Protein AF-A0A0G1MP85-F1 (afdb_monomer)

Foldseek 3Di:
DVPVVVVVVVVVVVVVVVVVVVVVPPPPLPDFDDPVVLVVLLVVLLV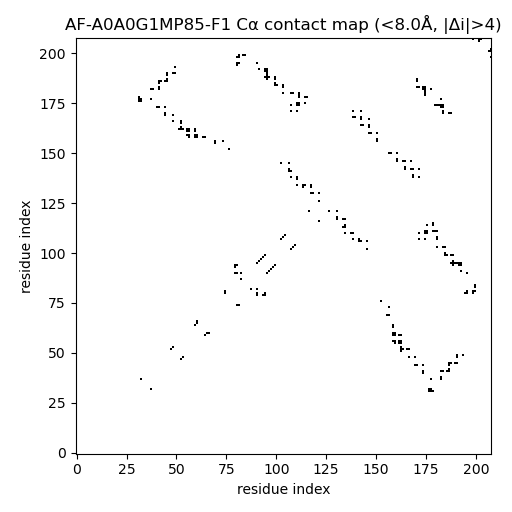CLLPVLVVLLVVLCVPPPVDCVVVVVLCVVVVLLVDDPVCVVVSLCVQQAVVLVVLLVQQQVVLLVQLVVCSVCVVVPVPPPVSCCSNVVSNLVSLQVSLVVSCVSDVRRVSSSVSSSVSSSSLNVSCNSNSHSVSSSNSSSSNRSSSSVVSNVCVVVPND

Organism: NCBI:txid1619025

Mean predicted aligned error: 10.56 Å

InterPro domains:
  IPR003675 CAAX prenyl protease 2/Lysostaphin resistance protein A-like domain [PF02517] (95-193)

Secondary structure (DSSP, 8-state):
-HHHHHHHHHHHHHHHHHHHHHHHHS--TTSPPPHHHHHHHHHHHHHHHHHHHHHHHHHHHHHHT--HHHHHHHHHHTGGGG--GGGHHHHIIIIIIIHHHHHHHHHTHHHHHHHHHHHHHHTT---HHHHHHHHHHHHHHHHHHHHHHTSTT-TT-GGGHHHHHHHHHHHHHHHHHHTSSHHHHHHHHHHHHHHHHHHHHHHHTT--

pLDDT: mean 80.39, std 14.91, range [36.44, 97.31]

Structure (mmCIF, N/CA/C/O backbone):
data_AF-A0A0G1MP85-F1
#
_entry.id   AF-A0A0G1MP85-F1
#
loop_
_atom_site.group_PDB
_atom_site.id
_atom_site.type_symbol
_atom_site.label_atom_id
_atom_site.label_alt_id
_atom_site.label_comp_id
_atom_site.label_asym_id
_atom_site.label_entity_id
_atom_site.label_seq_id
_atom_site.pdbx_PDB_ins_code
_atom_site.Cartn_x
_atom_site.Cartn_y
_atom_site.Cartn_z
_atom_site.occupancy
_atom_site.B_iso_or_equiv
_atom_site.auth_seq_id
_atom_site.auth_comp_id
_atom_site.auth_asym_id
_atom_site.auth_atom_id
_atom_site.pdbx_PDB_model_num
ATOM 1 N N . MET A 1 1 ? -57.268 28.015 2.030 1.00 54.56 1 MET A N 1
ATOM 2 C CA . MET A 1 1 ? -55.809 28.106 2.296 1.00 54.56 1 MET A CA 1
ATOM 3 C C . MET A 1 1 ? -55.233 26.906 3.077 1.00 54.56 1 MET A C 1
ATOM 5 O O . MET A 1 1 ? -54.041 26.887 3.336 1.00 54.56 1 MET A O 1
ATOM 9 N N . THR A 1 2 ? -56.012 25.864 3.399 1.00 57.56 2 THR A N 1
ATOM 10 C CA . THR A 1 2 ? -55.597 24.727 4.254 1.00 57.56 2 THR A CA 1
ATOM 11 C C . THR A 1 2 ? -54.933 23.552 3.514 1.00 57.56 2 THR A C 1
ATOM 13 O O . THR A 1 2 ? -54.104 22.857 4.090 1.00 57.56 2 THR A O 1
ATOM 16 N N . SER A 1 3 ? -55.224 23.351 2.223 1.00 64.44 3 SER A N 1
ATOM 17 C CA . SER A 1 3 ? -54.722 22.210 1.428 1.00 64.44 3 SER A CA 1
ATOM 18 C C . SER A 1 3 ? -53.194 22.218 1.214 1.00 64.44 3 SER A C 1
ATOM 20 O O . SER A 1 3 ? -52.529 21.190 1.356 1.00 64.44 3 SER A O 1
ATOM 22 N N . ALA A 1 4 ? -52.605 23.391 0.956 1.00 66.12 4 ALA A N 1
ATOM 23 C CA . ALA A 1 4 ? -51.166 23.512 0.709 1.00 66.12 4 ALA A CA 1
ATOM 24 C C . ALA A 1 4 ? -50.323 23.237 1.968 1.00 66.12 4 ALA A C 1
ATOM 26 O O . ALA A 1 4 ? -49.279 22.593 1.882 1.00 66.12 4 ALA A O 1
ATOM 27 N N . ALA A 1 5 ? -50.804 23.661 3.142 1.00 65.56 5 ALA A N 1
ATOM 28 C CA . ALA A 1 5 ? -50.120 23.442 4.414 1.00 65.56 5 ALA A CA 1
ATOM 29 C C . ALA A 1 5 ? -50.113 21.954 4.806 1.00 65.56 5 ALA A C 1
ATOM 31 O O . ALA A 1 5 ? -49.079 21.425 5.204 1.00 65.56 5 ALA A O 1
ATOM 32 N N . VAL A 1 6 ? -51.231 21.249 4.602 1.00 71.94 6 VAL A N 1
ATOM 33 C CA . VAL A 1 6 ? -51.337 19.803 4.870 1.00 71.94 6 VAL A CA 1
ATOM 34 C C . VAL A 1 6 ? -50.442 18.991 3.923 1.00 71.94 6 VAL A C 1
ATOM 36 O O . VAL A 1 6 ? -49.760 18.061 4.356 1.00 71.94 6 VAL A O 1
ATOM 39 N N . SER A 1 7 ? -50.367 19.382 2.646 1.00 75.94 7 SER A N 1
ATOM 40 C CA . SER A 1 7 ? -49.464 18.761 1.664 1.00 75.94 7 SER A CA 1
ATOM 41 C C . SER A 1 7 ? -47.986 18.955 2.025 1.00 75.94 7 SER A C 1
ATOM 43 O O . SER A 1 7 ? -47.189 18.018 1.927 1.00 75.94 7 SER A O 1
ATOM 45 N N . LEU A 1 8 ? -47.617 20.149 2.498 1.00 75.06 8 LEU A N 1
ATOM 46 C CA . LEU A 1 8 ? -46.252 20.455 2.920 1.00 75.06 8 LEU A CA 1
ATOM 47 C C . LEU A 1 8 ? -45.848 19.652 4.165 1.00 75.06 8 LEU A C 1
ATOM 49 O O . LEU A 1 8 ? -44.775 19.050 4.181 1.00 75.06 8 LEU A O 1
ATOM 53 N N . VAL A 1 9 ? -46.726 19.574 5.169 1.00 76.50 9 VAL A N 1
ATOM 54 C CA . VAL A 1 9 ? -46.474 18.805 6.399 1.00 76.50 9 VAL A CA 1
ATOM 55 C C . VAL A 1 9 ? -46.329 17.313 6.095 1.00 76.50 9 VAL A C 1
ATOM 57 O O . VAL A 1 9 ? -45.387 16.690 6.577 1.00 76.50 9 VAL A O 1
ATOM 60 N N . SER A 1 10 ? -47.180 16.748 5.233 1.00 76.56 10 SER A N 1
ATOM 61 C CA . SER A 1 10 ? -47.078 15.342 4.811 1.00 76.56 10 SER A CA 1
ATOM 62 C C . SER A 1 10 ? -45.754 15.039 4.094 1.00 76.56 10 SER A C 1
ATOM 64 O O . SER A 1 10 ? -45.081 14.052 4.405 1.00 76.56 10 SER A O 1
ATOM 66 N N . LYS A 1 11 ? -45.310 15.930 3.196 1.00 78.62 11 LYS A N 1
ATOM 67 C CA . LYS A 1 11 ? -44.017 15.788 2.505 1.00 78.62 11 LYS A CA 1
ATOM 68 C C . LYS A 1 11 ? -42.832 15.853 3.469 1.00 78.62 11 LYS A C 1
ATOM 70 O O . LYS A 1 11 ? -41.909 15.050 3.335 1.00 78.62 11 LYS A O 1
ATOM 75 N N . ILE A 1 12 ? -42.868 16.756 4.449 1.00 73.56 12 ILE A N 1
ATOM 76 C CA . ILE A 1 12 ? -41.829 16.863 5.485 1.00 73.56 12 ILE A CA 1
ATOM 77 C C . ILE A 1 12 ? -41.813 15.603 6.359 1.00 73.56 12 ILE A C 1
ATOM 79 O O . ILE A 1 12 ? -40.743 15.055 6.627 1.00 73.56 12 ILE A O 1
ATOM 83 N N . LEU A 1 13 ? -42.985 15.097 6.750 1.00 72.19 13 LEU A N 1
ATOM 84 C CA . LEU A 1 13 ? -43.096 13.896 7.574 1.00 72.19 13 LEU A CA 1
ATOM 85 C C . LEU A 1 13 ? -42.546 12.665 6.841 1.00 72.19 13 LEU A C 1
ATOM 87 O O . LEU A 1 13 ? -41.741 11.919 7.396 1.00 72.19 13 LEU A O 1
ATOM 91 N N . HIS A 1 14 ? -42.910 12.480 5.570 1.00 70.81 14 HIS A N 1
ATOM 92 C CA . HIS A 1 14 ? -42.384 11.382 4.761 1.00 70.81 14 HIS A CA 1
ATOM 93 C C . HIS A 1 14 ? -40.883 11.506 4.499 1.00 70.81 14 HIS A C 1
ATOM 95 O O . HIS A 1 14 ? -40.185 10.494 4.566 1.00 70.81 14 HIS A O 1
ATOM 101 N N . ALA A 1 15 ? -40.364 12.714 4.260 1.00 65.25 15 ALA A N 1
ATOM 102 C CA . ALA A 1 15 ? -38.926 12.936 4.126 1.00 65.25 15 ALA A CA 1
ATOM 103 C C . ALA A 1 15 ? -38.175 12.584 5.421 1.00 65.25 15 ALA A C 1
ATOM 105 O O . ALA A 1 15 ? -37.158 11.893 5.366 1.00 65.25 15 ALA A O 1
ATOM 106 N N . ASN A 1 16 ? -38.711 12.967 6.582 1.00 59.91 16 ASN A N 1
ATOM 107 C CA . ASN A 1 16 ? -38.116 12.655 7.882 1.00 59.91 16 ASN A CA 1
ATOM 108 C C . ASN A 1 16 ? -38.175 11.161 8.222 1.00 59.91 16 ASN A C 1
ATOM 110 O O . ASN A 1 16 ? -37.183 10.620 8.700 1.00 59.91 16 ASN A O 1
ATOM 114 N N . ILE A 1 17 ? -39.271 10.466 7.903 1.00 63.88 17 ILE A N 1
ATOM 115 C CA . ILE A 1 17 ? -39.389 9.007 8.090 1.00 63.88 17 ILE A CA 1
ATOM 116 C C . ILE A 1 17 ? -38.436 8.248 7.155 1.00 63.88 17 ILE A C 1
ATOM 118 O O . ILE A 1 17 ? -37.872 7.217 7.522 1.00 63.88 17 ILE A O 1
ATOM 122 N N . ARG A 1 18 ? -38.245 8.738 5.925 1.00 53.97 18 ARG A N 1
ATOM 123 C CA . ARG A 1 18 ? -37.291 8.139 4.982 1.00 53.97 18 ARG A CA 1
ATOM 124 C C . ARG A 1 18 ? -35.853 8.363 5.444 1.00 53.97 18 ARG A C 1
ATOM 126 O O . ARG A 1 18 ? -35.039 7.453 5.336 1.00 53.97 18 ARG A O 1
ATOM 133 N N . ARG A 1 19 ? -35.564 9.541 6.004 1.00 51.12 19 ARG A N 1
ATOM 134 C CA . ARG A 1 19 ? -34.268 9.886 6.597 1.00 51.12 19 ARG A CA 1
ATOM 135 C C . ARG A 1 19 ? -33.984 9.071 7.860 1.00 51.12 19 ARG A C 1
ATOM 137 O O . ARG A 1 19 ? -32.878 8.565 7.982 1.00 51.12 19 ARG A O 1
ATOM 144 N N . SER A 1 20 ? -34.965 8.867 8.743 1.00 51.34 20 SER A N 1
ATOM 145 C CA . SER A 1 20 ? -34.782 8.048 9.953 1.00 51.34 20 SER A CA 1
ATOM 146 C C . SER A 1 20 ? -34.495 6.586 9.608 1.00 51.34 20 SER A C 1
ATOM 148 O O . SER A 1 20 ? -33.549 6.014 10.134 1.00 51.34 20 SER A O 1
ATOM 150 N N . ARG A 1 21 ? -35.218 6.014 8.634 1.00 50.50 21 ARG A N 1
ATOM 151 C CA . ARG A 1 21 ? -34.948 4.653 8.140 1.00 50.50 21 ARG A CA 1
ATOM 152 C C . ARG A 1 21 ? -33.614 4.525 7.405 1.00 50.50 21 ARG A C 1
ATOM 154 O O . ARG A 1 21 ? -33.051 3.436 7.371 1.00 50.50 21 ARG A O 1
ATOM 161 N N . HIS A 1 22 ? -33.118 5.599 6.794 1.00 43.16 22 HIS A N 1
ATOM 162 C CA . HIS A 1 22 ? -31.781 5.611 6.198 1.00 43.16 22 HIS A CA 1
ATOM 163 C C . HIS A 1 22 ? -30.696 5.632 7.282 1.00 43.16 22 HIS A C 1
ATOM 165 O O . HIS A 1 22 ? -29.726 4.898 7.167 1.00 43.16 22 HIS A O 1
ATOM 171 N N . ILE A 1 23 ? -30.903 6.392 8.363 1.00 49.94 23 ILE A N 1
ATOM 172 C CA . ILE A 1 23 ? -29.991 6.463 9.517 1.00 49.94 23 ILE A CA 1
ATOM 173 C C . ILE A 1 23 ? -29.959 5.134 10.293 1.00 49.94 23 ILE A C 1
ATOM 175 O O . ILE A 1 23 ? -28.893 4.710 10.720 1.00 49.94 23 ILE A O 1
ATOM 179 N N . GLU A 1 24 ? -31.090 4.433 10.426 1.00 45.94 24 GLU A N 1
ATOM 180 C CA . GLU A 1 24 ? -31.142 3.098 11.055 1.00 45.94 24 GLU A CA 1
ATOM 181 C C . GLU A 1 24 ? -30.440 2.004 10.232 1.00 45.94 24 GLU A C 1
ATOM 183 O O . GLU A 1 24 ? -29.988 1.009 10.794 1.00 45.94 24 GLU A O 1
ATOM 188 N N . ASN A 1 25 ? -30.344 2.178 8.910 1.00 42.25 25 ASN A N 1
ATOM 189 C CA . ASN A 1 25 ? -29.685 1.230 8.004 1.00 42.25 25 ASN A CA 1
ATOM 190 C C . ASN A 1 25 ? -28.282 1.677 7.574 1.00 42.25 25 ASN A C 1
ATOM 192 O O . ASN A 1 25 ? -27.604 0.954 6.838 1.00 42.25 25 ASN A O 1
ATOM 196 N N . GLU A 1 26 ? -27.834 2.854 8.007 1.00 36.44 26 GLU A N 1
ATOM 197 C CA . GLU A 1 26 ? -26.445 3.244 7.851 1.00 36.44 26 GLU A CA 1
ATOM 198 C C . GLU A 1 26 ? -25.620 2.397 8.818 1.00 36.44 26 GLU A C 1
ATOM 200 O O . GLU A 1 26 ? -25.906 2.387 10.017 1.00 36.44 26 GLU A O 1
ATOM 205 N N . PRO A 1 27 ? -24.609 1.654 8.330 1.00 39.78 27 PRO A N 1
ATOM 206 C CA . PRO A 1 27 ? -23.701 0.966 9.225 1.00 39.78 27 PRO A CA 1
ATOM 207 C C . PRO A 1 27 ? -23.105 2.034 10.132 1.00 39.78 27 PRO A C 1
ATOM 209 O O . PRO A 1 27 ? -22.377 2.919 9.669 1.00 39.78 27 PRO A O 1
ATOM 212 N N . THR A 1 28 ? -23.450 1.975 11.418 1.00 46.56 28 THR A N 1
ATOM 213 C CA . THR A 1 28 ? -22.838 2.843 12.410 1.00 46.56 28 THR A CA 1
ATOM 214 C C . THR A 1 28 ? -21.332 2.697 12.261 1.00 46.56 28 THR A C 1
ATOM 216 O O . THR A 1 28 ? -20.813 1.617 11.953 1.00 46.56 28 THR A O 1
ATOM 219 N N . MET A 1 29 ? -20.601 3.789 12.479 1.00 49.53 29 MET A N 1
ATOM 220 C CA . MET A 1 29 ? -19.135 3.794 12.448 1.00 49.53 29 MET A CA 1
ATOM 221 C C . MET A 1 29 ? -18.512 2.735 13.389 1.00 49.53 29 MET A C 1
ATOM 223 O O . MET A 1 29 ? -17.307 2.502 13.353 1.00 49.53 29 MET A O 1
ATOM 227 N N . ASP A 1 30 ? -19.334 2.081 14.209 1.00 55.59 30 ASP A N 1
ATOM 228 C CA . ASP A 1 30 ? -19.025 1.014 15.141 1.00 55.59 30 ASP A CA 1
ATOM 229 C C . ASP A 1 30 ? -18.871 -0.375 14.527 1.00 55.59 30 ASP A C 1
ATOM 231 O O . ASP A 1 30 ? -18.089 -1.171 15.050 1.00 55.59 30 ASP A O 1
ATOM 235 N N . GLN A 1 31 ? -19.528 -0.688 13.412 1.00 67.38 31 GLN A N 1
ATOM 236 C CA . GLN A 1 31 ? -19.457 -2.041 12.861 1.00 67.38 31 GLN A CA 1
ATOM 237 C C . GLN A 1 31 ? -18.253 -2.212 11.935 1.00 67.38 31 GLN A C 1
ATOM 239 O O . GLN A 1 31 ? -18.011 -1.426 11.017 1.00 67.38 31 GLN A O 1
ATOM 244 N N . GLU A 1 32 ? -17.473 -3.262 12.193 1.00 79.19 32 GLU A N 1
ATOM 245 C CA . GLU A 1 32 ? -16.399 -3.660 11.293 1.00 79.19 32 GLU A CA 1
ATOM 246 C C . GLU A 1 32 ? -16.986 -4.014 9.914 1.00 79.19 32 GLU A C 1
ATOM 248 O O . GLU A 1 32 ? -18.001 -4.715 9.851 1.00 79.19 32 GLU A O 1
ATOM 253 N N . PRO A 1 33 ? -16.383 -3.558 8.799 1.00 87.31 33 PRO A N 1
ATOM 254 C CA . PRO A 1 33 ? -16.899 -3.873 7.476 1.00 87.31 33 PRO A CA 1
ATOM 255 C C . PRO A 1 33 ? -16.994 -5.388 7.254 1.00 87.31 33 PRO A C 1
ATOM 257 O O . PRO A 1 33 ? -16.067 -6.136 7.571 1.00 87.31 33 PRO A O 1
ATOM 260 N N . SER A 1 34 ? -18.090 -5.845 6.643 1.00 92.69 34 SER A N 1
ATOM 261 C CA . SER A 1 34 ? -18.211 -7.243 6.211 1.00 92.69 34 SER A CA 1
ATOM 262 C C . SER A 1 34 ? -17.073 -7.631 5.257 1.00 92.69 34 SER A C 1
ATOM 264 O O . SER A 1 34 ? -16.504 -6.777 4.575 1.00 92.69 34 SER A O 1
ATOM 266 N N . THR A 1 35 ? -16.772 -8.926 5.124 1.00 93.31 35 THR A N 1
ATOM 267 C CA . THR A 1 35 ? -15.750 -9.417 4.177 1.00 93.31 35 THR A CA 1
ATOM 268 C C . THR A 1 35 ? -15.988 -8.917 2.751 1.00 93.31 35 THR A C 1
ATOM 270 O O . THR A 1 35 ? -15.051 -8.498 2.074 1.00 93.31 35 THR A O 1
ATOM 273 N N . LYS A 1 36 ? -17.252 -8.880 2.308 1.00 95.25 36 LYS A N 1
ATOM 274 C CA . LYS A 1 36 ? -17.631 -8.339 0.995 1.00 95.25 36 LYS A CA 1
ATOM 275 C C . LYS A 1 36 ? -17.273 -6.858 0.865 1.00 95.25 36 LYS A C 1
ATOM 277 O O . LYS A 1 36 ? -16.783 -6.435 -0.178 1.00 95.25 36 LYS A O 1
ATOM 282 N N . GLU A 1 37 ? -17.502 -6.075 1.915 1.00 95.12 37 GLU A N 1
ATOM 283 C CA . GLU A 1 37 ? -17.164 -4.654 1.912 1.00 95.12 37 GLU A CA 1
ATOM 284 C C . GLU A 1 37 ? -15.651 -4.425 1.985 1.00 95.12 37 GLU A C 1
ATOM 286 O O . GLU A 1 37 ? -15.137 -3.569 1.271 1.00 95.12 37 GLU A O 1
ATOM 291 N N . LYS A 1 38 ? -14.905 -5.246 2.734 1.00 95.69 38 LYS A N 1
ATOM 292 C CA . LYS A 1 38 ? -13.433 -5.205 2.735 1.00 95.69 38 LYS A CA 1
ATOM 293 C C . LYS A 1 38 ? -12.864 -5.418 1.335 1.00 95.69 38 LYS A C 1
ATOM 295 O O . LYS A 1 38 ? -12.043 -4.621 0.901 1.00 95.69 38 LYS A O 1
ATOM 300 N N . TRP A 1 39 ? -13.350 -6.414 0.593 1.00 97.31 39 TRP A N 1
ATOM 301 C CA . TRP A 1 39 ? -12.932 -6.633 -0.797 1.00 97.31 39 TRP A CA 1
ATOM 302 C C . TRP A 1 39 ? -13.259 -5.457 -1.720 1.00 97.31 39 TRP A C 1
ATOM 304 O O . TRP A 1 39 ? -12.443 -5.095 -2.565 1.00 97.31 39 TRP A O 1
ATOM 314 N N . ARG A 1 40 ? -14.412 -4.805 -1.533 1.00 96.81 40 ARG A N 1
ATOM 315 C CA . ARG A 1 40 ? -14.751 -3.579 -2.276 1.00 96.81 40 ARG A CA 1
ATOM 316 C C . ARG A 1 40 ? -13.800 -2.432 -1.956 1.00 96.81 40 ARG A C 1
ATOM 318 O O . ARG A 1 40 ? -13.407 -1.704 -2.864 1.00 96.81 40 ARG A O 1
ATOM 325 N N . LEU A 1 41 ? -13.437 -2.262 -0.687 1.00 96.81 41 LEU A N 1
ATOM 326 C CA . LEU A 1 41 ? -12.473 -1.251 -0.264 1.00 96.8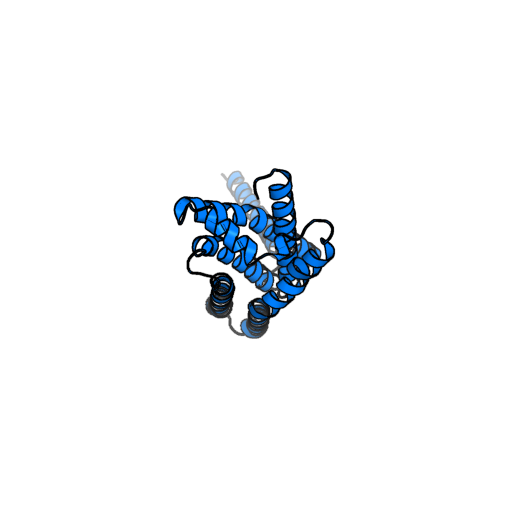1 41 LEU A CA 1
ATOM 327 C C . LEU A 1 41 ? -11.074 -1.545 -0.820 1.00 96.81 41 LEU A C 1
ATOM 329 O O . LEU A 1 41 ? -10.464 -0.642 -1.382 1.00 96.81 41 LEU A O 1
ATOM 333 N N . ILE A 1 42 ? -10.613 -2.799 -0.752 1.00 97.31 42 ILE A N 1
ATOM 334 C CA . ILE A 1 42 ? -9.351 -3.251 -1.364 1.00 97.31 42 ILE A CA 1
ATOM 335 C C . ILE A 1 42 ? -9.332 -2.900 -2.849 1.00 97.31 42 ILE A C 1
ATOM 337 O O . ILE A 1 42 ? -8.393 -2.261 -3.309 1.00 97.31 42 ILE A O 1
ATOM 341 N N . PHE A 1 43 ? -10.390 -3.250 -3.584 1.00 95.69 43 PHE A N 1
ATOM 342 C CA . PHE A 1 43 ? -10.491 -2.955 -5.011 1.00 95.69 43 PHE A CA 1
ATOM 343 C C . PHE A 1 43 ? -10.429 -1.449 -5.297 1.00 95.69 43 PHE A C 1
ATOM 345 O O . PHE A 1 43 ? -9.672 -1.022 -6.163 1.00 95.69 43 PHE A O 1
ATOM 352 N N . LYS A 1 44 ? -11.176 -0.628 -4.546 1.00 94.94 44 LYS A N 1
ATOM 353 C CA . LYS A 1 44 ? -11.145 0.838 -4.699 1.00 94.94 44 LYS A CA 1
ATOM 354 C C . LYS A 1 44 ? -9.740 1.398 -4.486 1.00 94.94 44 LYS A C 1
ATOM 356 O O . LYS A 1 44 ? -9.280 2.199 -5.292 1.00 94.94 44 LYS A O 1
ATOM 361 N N . ILE A 1 45 ? -9.065 0.969 -3.421 1.00 94.62 45 ILE A N 1
ATOM 362 C CA . ILE A 1 45 ? -7.713 1.430 -3.085 1.00 94.62 45 ILE A CA 1
ATOM 363 C C . ILE A 1 45 ? -6.703 0.953 -4.130 1.00 94.62 45 ILE A C 1
ATOM 365 O O . ILE A 1 45 ? -5.869 1.739 -4.567 1.00 94.62 45 ILE A O 1
ATOM 369 N N . TRP A 1 46 ? -6.820 -0.291 -4.596 1.00 93.62 46 TRP A N 1
ATOM 370 C CA . TRP A 1 46 ? -5.992 -0.826 -5.674 1.00 93.62 46 TRP A CA 1
ATOM 371 C C . TRP A 1 46 ? -6.140 -0.019 -6.970 1.00 93.62 46 TRP A C 1
ATOM 373 O O . TRP A 1 46 ? -5.129 0.372 -7.552 1.00 93.62 46 TRP A O 1
ATOM 383 N N . VAL A 1 47 ? -7.370 0.303 -7.389 1.00 91.12 47 VAL A N 1
ATOM 384 C CA . VAL A 1 47 ? -7.625 1.135 -8.578 1.00 91.12 47 VAL A CA 1
ATOM 385 C C . VAL A 1 47 ? -7.051 2.540 -8.400 1.00 91.12 47 VAL A C 1
ATOM 387 O O . VAL A 1 47 ? -6.355 3.026 -9.288 1.00 91.12 47 VAL A O 1
ATOM 390 N N . ILE A 1 48 ? -7.290 3.182 -7.252 1.00 89.94 48 ILE A N 1
ATOM 391 C CA . ILE A 1 48 ? -6.751 4.520 -6.962 1.00 89.94 48 ILE A CA 1
ATOM 392 C C . ILE A 1 48 ? -5.224 4.505 -7.024 1.00 89.94 48 ILE A C 1
ATOM 394 O O . ILE A 1 48 ? -4.640 5.341 -7.703 1.00 89.94 48 ILE A O 1
ATOM 398 N N . ASN A 1 49 ? -4.570 3.544 -6.377 1.00 89.62 49 ASN A N 1
ATOM 399 C CA . ASN A 1 49 ? -3.111 3.479 -6.350 1.00 89.62 49 ASN A CA 1
ATOM 400 C C . ASN A 1 49 ? -2.529 3.133 -7.731 1.00 89.62 49 ASN A C 1
ATOM 402 O O . ASN A 1 49 ? -1.498 3.679 -8.112 1.00 89.62 49 ASN A O 1
ATOM 406 N N . THR A 1 50 ? -3.217 2.298 -8.513 1.00 83.62 50 THR A N 1
ATOM 407 C CA . THR A 1 50 ? -2.803 1.928 -9.876 1.00 83.62 50 THR A CA 1
ATOM 408 C C . THR A 1 50 ? -2.972 3.070 -10.878 1.00 83.62 50 THR A C 1
ATOM 410 O O . THR A 1 50 ? -2.183 3.175 -11.808 1.00 83.62 50 THR A O 1
ATOM 413 N N . LEU A 1 51 ? -3.984 3.927 -10.719 1.00 81.44 51 LEU A N 1
ATOM 414 C CA . LEU A 1 51 ? -4.232 5.044 -11.636 1.00 81.44 51 LEU A CA 1
ATOM 415 C C . LEU A 1 51 ? -3.514 6.319 -11.188 1.00 81.44 51 LEU A C 1
ATOM 417 O O . LEU A 1 51 ? -2.785 6.937 -11.959 1.00 81.44 51 LEU A O 1
ATOM 421 N N . CYS A 1 52 ? -3.700 6.715 -9.930 1.00 77.75 52 CYS A N 1
ATOM 422 C CA . CYS A 1 52 ? -3.168 7.965 -9.398 1.00 77.75 52 CYS A CA 1
ATOM 423 C C . CYS A 1 52 ? -1.676 7.869 -9.071 1.00 77.75 52 CYS A C 1
ATOM 425 O O . CYS A 1 52 ? -0.980 8.871 -9.201 1.00 77.75 52 CYS A O 1
ATOM 427 N N . GLY A 1 53 ? -1.171 6.694 -8.676 1.00 74.56 53 GLY A N 1
ATOM 428 C CA . GLY A 1 53 ? 0.248 6.489 -8.372 1.00 74.56 53 GLY A CA 1
ATOM 429 C C . GLY A 1 53 ? 1.150 6.810 -9.570 1.00 74.56 53 GLY A C 1
ATOM 430 O O . GLY A 1 53 ? 1.992 7.701 -9.454 1.00 74.56 53 GLY A O 1
ATOM 431 N N . PRO A 1 54 ? 0.940 6.182 -10.744 1.00 72.44 54 PRO A N 1
ATOM 432 C CA . PRO A 1 54 ? 1.676 6.507 -11.963 1.00 72.44 54 PRO A CA 1
ATOM 433 C C . PRO A 1 54 ? 1.494 7.952 -12.424 1.00 72.44 54 PRO A C 1
ATOM 435 O O . PRO A 1 54 ? 2.458 8.564 -12.867 1.00 72.44 54 PRO A O 1
ATOM 438 N N . LEU A 1 55 ? 0.296 8.533 -12.286 1.00 72.69 55 LEU A N 1
ATOM 439 C CA . LEU A 1 55 ? 0.085 9.946 -12.614 1.00 72.69 55 LEU A CA 1
ATOM 440 C C . LEU A 1 55 ? 0.936 10.853 -11.721 1.00 72.69 55 LEU A C 1
ATOM 442 O O . LEU A 1 55 ? 1.673 11.686 -12.237 1.00 72.69 55 LEU A O 1
ATOM 446 N N . LEU A 1 56 ? 0.896 10.667 -10.399 1.00 70.94 56 LEU A N 1
ATOM 447 C CA . LEU A 1 56 ? 1.716 11.431 -9.452 1.00 70.94 56 LEU A CA 1
ATOM 448 C C . LEU A 1 56 ? 3.215 11.206 -9.679 1.00 70.94 56 LEU A C 1
ATOM 450 O O . LEU A 1 56 ? 3.995 12.142 -9.527 1.00 70.94 56 LEU A O 1
ATOM 454 N N . PHE A 1 57 ? 3.609 9.998 -10.082 1.00 73.81 57 PHE A N 1
ATOM 455 C CA . PHE A 1 57 ? 4.980 9.684 -10.470 1.00 73.81 57 PHE A CA 1
ATOM 456 C C . PHE A 1 57 ? 5.401 10.456 -11.726 1.00 73.81 57 PHE A C 1
ATOM 458 O O . PHE A 1 57 ? 6.450 11.094 -11.722 1.00 73.81 57 PHE A O 1
ATOM 465 N N . ILE A 1 58 ? 4.575 10.453 -12.779 1.00 71.19 58 ILE A N 1
ATOM 466 C CA . ILE A 1 58 ? 4.829 11.188 -14.026 1.00 71.19 58 ILE A CA 1
ATOM 467 C C . ILE A 1 58 ? 4.865 12.695 -13.761 1.00 71.19 58 ILE A C 1
ATOM 469 O O . ILE A 1 58 ? 5.773 13.365 -14.240 1.00 71.19 58 ILE A O 1
ATOM 473 N N . PHE A 1 59 ? 3.931 13.234 -12.973 1.00 71.06 59 PHE A N 1
ATOM 474 C CA . PHE A 1 59 ? 3.950 14.641 -12.568 1.00 71.06 59 PHE A CA 1
ATOM 475 C C . PHE A 1 59 ? 5.218 14.975 -11.775 1.00 71.06 59 PHE A C 1
ATOM 477 O O . PHE A 1 59 ? 5.886 15.957 -12.083 1.00 71.06 59 PHE A O 1
ATOM 484 N N . GLY A 1 60 ? 5.601 14.144 -10.804 1.00 69.94 60 GLY A N 1
ATOM 485 C CA . GLY A 1 60 ? 6.860 14.317 -10.081 1.00 69.94 60 GLY A CA 1
ATOM 486 C C . GLY A 1 60 ? 8.056 14.330 -11.032 1.00 69.94 60 GLY A C 1
ATOM 487 O O . GLY A 1 60 ? 8.873 15.243 -10.986 1.00 69.94 60 GLY A O 1
ATOM 488 N N . PHE A 1 61 ? 8.124 13.366 -11.947 1.00 70.25 61 PHE A N 1
ATOM 489 C CA . PHE A 1 61 ? 9.211 13.251 -12.912 1.00 70.25 61 PHE A CA 1
ATOM 490 C C . PHE A 1 61 ? 9.281 14.446 -13.879 1.00 70.25 61 PHE A C 1
ATOM 492 O O . PHE A 1 61 ? 10.349 15.030 -14.046 1.00 70.25 61 PHE A O 1
ATOM 499 N N . LEU A 1 62 ? 8.156 14.843 -14.487 1.00 69.12 62 LEU A N 1
ATOM 500 C CA . LEU A 1 62 ? 8.093 15.927 -15.476 1.00 69.12 62 LEU A CA 1
ATOM 501 C C . LEU A 1 62 ? 8.393 17.306 -14.879 1.00 69.12 62 LEU A C 1
ATOM 503 O O . LEU A 1 62 ? 8.958 18.146 -15.573 1.00 69.12 62 LEU A O 1
ATOM 507 N N . PHE A 1 63 ? 8.003 17.551 -13.625 1.00 67.56 63 PHE A N 1
ATOM 508 C CA . PHE A 1 63 ? 8.094 18.882 -13.019 1.00 67.56 63 PHE A CA 1
ATOM 509 C C . PHE A 1 63 ? 9.272 19.060 -12.057 1.00 67.56 63 PHE A C 1
ATOM 511 O O . PHE A 1 63 ? 9.632 20.205 -11.786 1.00 67.56 63 PHE A O 1
ATOM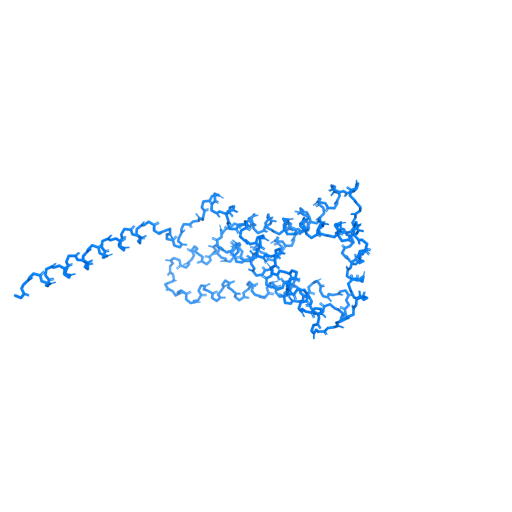 518 N N . LEU A 1 64 ? 9.865 17.981 -11.528 1.00 63.41 64 LEU A N 1
ATOM 519 C CA . LEU A 1 64 ? 10.894 18.086 -10.483 1.00 63.41 64 LEU A CA 1
ATOM 520 C C . LEU A 1 64 ? 12.301 17.664 -10.914 1.00 63.41 64 LEU A C 1
ATOM 522 O O . LEU A 1 64 ? 13.240 18.084 -10.247 1.00 63.41 64 LEU A O 1
ATOM 526 N N . ASP A 1 65 ? 12.480 16.859 -11.970 1.00 64.38 65 ASP A N 1
ATOM 527 C CA . ASP A 1 65 ? 13.821 16.313 -12.267 1.00 64.38 65 ASP A CA 1
ATOM 528 C C . ASP A 1 65 ? 14.097 15.991 -13.751 1.00 64.38 65 ASP A C 1
ATOM 530 O O . ASP A 1 65 ? 15.223 16.128 -14.221 1.00 64.38 65 ASP A O 1
ATOM 534 N N . GLY A 1 66 ? 13.091 15.593 -14.537 1.00 58.56 66 GLY A N 1
ATOM 535 C CA . GLY A 1 66 ? 13.179 15.458 -16.000 1.00 58.56 66 GLY A CA 1
ATOM 536 C C . GLY A 1 66 ? 14.242 14.494 -16.561 1.00 58.56 66 GLY A C 1
ATOM 537 O O . GLY A 1 66 ? 14.413 14.442 -17.780 1.00 58.56 66 GLY A O 1
ATOM 538 N N . ASN A 1 67 ? 14.967 13.727 -15.736 1.00 66.62 67 ASN A N 1
ATOM 539 C CA . ASN A 1 67 ? 16.114 12.930 -16.179 1.00 66.62 67 ASN A CA 1
ATOM 540 C C . ASN A 1 67 ? 15.848 11.418 -16.130 1.00 66.62 67 ASN A C 1
ATOM 542 O O . ASN A 1 67 ? 15.832 10.779 -15.077 1.00 66.62 67 ASN A O 1
ATOM 546 N N . PHE A 1 68 ? 15.719 10.817 -17.315 1.00 65.38 68 PHE A N 1
ATOM 547 C CA . PHE A 1 68 ? 15.417 9.394 -17.510 1.00 65.38 68 PHE A CA 1
ATOM 548 C C . PHE A 1 68 ? 16.463 8.443 -16.896 1.00 65.38 68 PHE A C 1
ATOM 550 O O . PHE A 1 68 ? 16.151 7.289 -16.600 1.00 65.38 68 PHE A O 1
ATOM 557 N N . LYS A 1 69 ? 17.694 8.915 -16.641 1.00 66.88 69 LYS A N 1
ATOM 558 C CA . LYS A 1 69 ? 18.736 8.116 -15.972 1.00 66.88 69 LYS A CA 1
ATOM 559 C C . LYS A 1 69 ? 18.330 7.684 -14.560 1.00 66.88 69 LYS A C 1
ATOM 561 O O . LYS A 1 69 ? 18.662 6.571 -14.162 1.00 66.88 69 LYS A O 1
ATOM 566 N N . HIS A 1 70 ? 17.549 8.488 -13.839 1.00 67.81 70 HIS A N 1
ATOM 567 C CA . HIS A 1 70 ? 17.098 8.132 -12.491 1.00 67.81 70 HIS A CA 1
ATOM 568 C C . HIS A 1 70 ? 16.072 6.994 -12.506 1.00 67.81 70 HIS A C 1
ATOM 570 O O . HIS A 1 70 ? 16.097 6.132 -11.636 1.00 67.81 70 HIS A O 1
ATOM 576 N N . LEU A 1 71 ? 15.239 6.879 -13.545 1.00 65.56 71 LEU A N 1
ATOM 577 C CA . LEU A 1 71 ? 14.350 5.721 -13.683 1.00 65.56 71 LEU A CA 1
ATOM 578 C C . LEU A 1 71 ? 15.145 4.409 -13.830 1.00 65.56 71 LEU A C 1
ATOM 580 O O . LEU A 1 71 ? 14.778 3.387 -13.251 1.00 65.56 71 LEU A O 1
ATOM 584 N N . GLN A 1 72 ? 16.262 4.446 -14.563 1.00 68.69 72 GLN A N 1
ATOM 585 C CA . GLN A 1 72 ? 17.142 3.286 -14.738 1.00 68.69 72 GLN A CA 1
ATOM 586 C C . GLN A 1 72 ? 17.874 2.908 -13.444 1.00 68.69 72 GLN A C 1
ATOM 588 O O . GLN A 1 72 ? 18.047 1.724 -13.158 1.00 68.69 72 GLN A O 1
ATOM 593 N N . GLU A 1 73 ? 18.312 3.885 -12.650 1.00 71.06 73 GLU A N 1
ATOM 594 C CA . GLU A 1 73 ? 18.929 3.627 -11.344 1.00 71.06 73 GLU A CA 1
ATOM 595 C C . GLU A 1 73 ? 17.904 3.070 -10.341 1.00 71.06 73 GLU A C 1
ATOM 597 O O . GLU A 1 73 ? 18.186 2.072 -9.673 1.00 71.06 73 GLU A O 1
ATOM 602 N N . TYR A 1 74 ? 16.681 3.612 -10.327 1.00 69.56 74 TYR A N 1
ATOM 603 C CA . TYR A 1 74 ? 15.566 3.084 -9.538 1.00 69.56 74 TYR A CA 1
ATOM 604 C C . TYR A 1 74 ? 15.269 1.621 -9.899 1.00 69.56 74 TYR A C 1
ATOM 606 O O . TYR A 1 74 ? 15.135 0.767 -9.019 1.00 69.56 74 TYR A O 1
ATOM 614 N N . ALA A 1 75 ? 15.255 1.296 -11.196 1.00 70.25 75 ALA A N 1
ATOM 615 C CA . ALA A 1 75 ? 15.050 -0.070 -11.670 1.00 70.25 75 ALA A CA 1
ATOM 616 C C . ALA A 1 75 ? 16.141 -1.050 -11.201 1.00 70.25 75 ALA A C 1
ATOM 618 O O . ALA A 1 75 ? 15.844 -2.219 -10.945 1.00 70.25 75 ALA A O 1
ATOM 619 N N . LYS A 1 76 ? 17.389 -0.588 -11.029 1.00 73.12 76 LYS A N 1
ATOM 620 C CA . LYS A 1 76 ? 18.480 -1.407 -10.469 1.00 73.12 76 LYS A CA 1
ATOM 621 C C . LYS A 1 76 ? 18.270 -1.698 -8.985 1.00 73.12 76 LYS A C 1
ATOM 623 O O . LYS A 1 76 ? 18.490 -2.828 -8.558 1.00 73.12 76 LYS A O 1
ATOM 628 N N . THR A 1 77 ? 17.838 -0.709 -8.202 1.00 74.12 77 THR A N 1
ATOM 629 C CA . THR A 1 77 ? 17.549 -0.897 -6.769 1.00 74.12 77 THR A CA 1
ATOM 630 C C . THR A 1 77 ? 16.332 -1.799 -6.553 1.00 74.12 77 THR A C 1
ATOM 632 O O . THR A 1 77 ? 16.331 -2.636 -5.654 1.00 74.12 77 THR A O 1
ATOM 635 N N . HIS A 1 78 ? 15.328 -1.693 -7.422 1.00 77.00 78 HIS A N 1
ATOM 636 C CA . HIS A 1 78 ? 14.074 -2.441 -7.342 1.00 77.00 78 HIS A CA 1
ATOM 637 C C . HIS A 1 78 ? 14.013 -3.601 -8.352 1.00 77.00 78 HIS A C 1
ATOM 639 O O . HIS A 1 78 ? 12.969 -3.877 -8.945 1.00 77.00 78 HIS A O 1
ATOM 645 N N . TYR A 1 79 ? 15.133 -4.312 -8.537 1.00 79.75 79 TYR A N 1
ATOM 646 C CA . TYR A 1 79 ? 15.323 -5.285 -9.624 1.00 79.75 79 TYR A CA 1
ATOM 647 C C . TYR A 1 79 ? 14.284 -6.416 -9.673 1.00 79.75 79 TYR A C 1
ATOM 649 O O . TYR A 1 79 ? 14.012 -6.949 -10.749 1.00 79.75 79 TYR A O 1
ATOM 657 N N . HIS A 1 80 ? 13.682 -6.786 -8.537 1.00 83.19 80 HIS A N 1
ATOM 658 C CA . HIS A 1 80 ? 12.675 -7.847 -8.477 1.00 83.19 80 HIS A CA 1
ATOM 659 C C . HIS A 1 80 ? 11.440 -7.544 -9.342 1.00 83.19 80 HIS A C 1
ATOM 661 O O . HIS A 1 80 ? 10.887 -8.461 -9.952 1.00 83.19 80 HIS A O 1
ATOM 667 N N . TYR A 1 81 ? 11.062 -6.267 -9.488 1.00 82.00 81 TYR A N 1
ATOM 668 C CA . TYR A 1 81 ? 9.991 -5.837 -10.401 1.00 82.00 81 TYR A CA 1
ATOM 669 C C . TYR A 1 81 ? 10.347 -6.043 -11.879 1.00 82.00 81 TYR A C 1
ATOM 671 O O . TYR A 1 81 ? 9.470 -6.108 -12.739 1.00 82.00 81 TYR A O 1
ATOM 679 N N . PHE A 1 82 ? 11.638 -6.191 -12.173 1.00 84.50 82 PHE A N 1
ATOM 680 C CA . PHE A 1 82 ? 12.195 -6.328 -13.510 1.00 84.50 82 PHE A CA 1
ATOM 681 C C . PHE A 1 82 ? 12.736 -7.741 -13.771 1.00 84.50 82 PHE A C 1
ATOM 683 O O . PHE A 1 82 ? 13.443 -7.941 -14.759 1.00 84.50 82 PHE A O 1
ATOM 690 N N . LEU A 1 83 ? 12.398 -8.748 -12.961 1.00 87.38 83 LEU A N 1
ATOM 691 C CA . LEU A 1 83 ? 12.701 -10.138 -13.311 1.00 87.38 83 LEU A CA 1
ATOM 692 C C . LEU A 1 83 ? 11.913 -10.574 -14.562 1.00 87.38 83 LEU A C 1
ATOM 694 O O . LEU A 1 83 ? 10.766 -10.157 -14.727 1.00 87.38 83 LEU A O 1
ATOM 698 N N . PRO A 1 84 ? 12.493 -11.395 -15.454 1.00 87.31 84 PRO A N 1
ATOM 699 C CA . PRO A 1 84 ? 11.799 -11.891 -16.645 1.00 87.31 84 PRO A CA 1
ATOM 700 C C . PRO A 1 84 ? 10.580 -12.763 -16.293 1.00 87.31 84 PRO A C 1
ATOM 702 O O . PRO A 1 84 ? 10.520 -13.350 -15.212 1.00 87.31 84 PRO A O 1
ATOM 705 N N . LEU A 1 85 ? 9.621 -12.880 -17.223 1.00 87.94 85 LEU A N 1
ATOM 706 C CA . LEU A 1 85 ? 8.356 -13.614 -17.022 1.00 87.94 85 LEU A CA 1
ATOM 707 C C . LEU A 1 85 ? 8.541 -15.086 -16.617 1.00 87.94 85 LEU A C 1
ATOM 709 O O . LEU A 1 85 ? 7.743 -15.620 -15.853 1.00 87.94 85 LEU A O 1
ATOM 713 N N . ASN A 1 86 ? 9.612 -15.746 -17.063 1.00 91.75 86 ASN A N 1
ATOM 714 C CA . ASN A 1 86 ? 9.923 -17.122 -16.654 1.00 91.75 86 ASN A CA 1
ATOM 715 C C . ASN A 1 86 ? 10.294 -17.252 -15.161 1.00 91.75 86 ASN A C 1
ATOM 717 O O . ASN A 1 86 ? 10.292 -18.359 -14.630 1.00 91.75 86 ASN A O 1
ATOM 721 N N . ARG A 1 87 ? 10.580 -16.137 -14.476 1.00 92.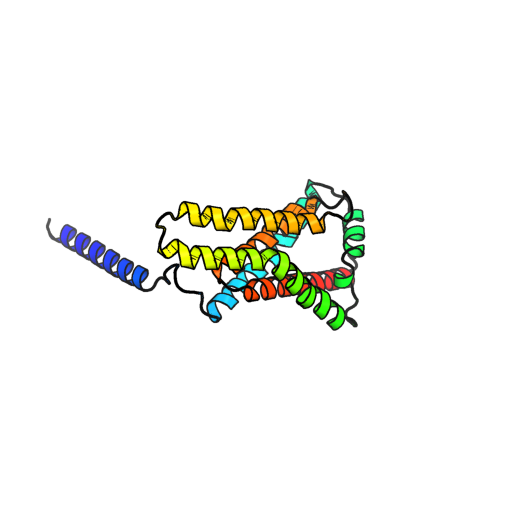00 87 ARG A N 1
ATOM 722 C CA . ARG A 1 87 ? 10.817 -16.049 -13.024 1.00 92.00 87 ARG A CA 1
ATOM 723 C C . ARG A 1 87 ? 9.657 -15.366 -12.294 1.00 92.00 87 ARG A C 1
ATOM 725 O O . ARG A 1 87 ? 9.840 -14.844 -11.196 1.00 92.00 87 ARG A O 1
ATOM 732 N N . PHE A 1 88 ? 8.454 -15.387 -12.876 1.00 91.94 88 PHE A N 1
ATOM 733 C CA . PHE A 1 88 ? 7.261 -14.757 -12.307 1.00 91.94 88 PHE A CA 1
ATOM 734 C C . PHE A 1 88 ? 7.018 -15.140 -10.842 1.00 91.94 88 PHE A C 1
ATOM 736 O O . PHE A 1 88 ? 6.839 -14.258 -10.014 1.00 91.94 88 PHE A O 1
ATOM 743 N N . PHE A 1 89 ? 7.047 -16.431 -10.497 1.00 93.81 89 PHE A N 1
ATOM 744 C CA . PHE A 1 89 ? 6.760 -16.871 -9.125 1.00 93.81 89 PHE A CA 1
ATOM 745 C C . PHE A 1 89 ? 7.791 -16.385 -8.107 1.00 93.81 89 PHE A C 1
ATOM 747 O O . PHE A 1 89 ? 7.442 -16.113 -6.963 1.00 93.81 89 PHE A O 1
ATOM 754 N N . GLU A 1 90 ? 9.050 -16.242 -8.516 1.00 93.31 90 GLU A N 1
ATOM 755 C CA . GLU A 1 90 ? 10.081 -15.661 -7.663 1.00 93.31 90 GLU A CA 1
ATOM 756 C C . GLU A 1 90 ? 9.806 -14.176 -7.413 1.00 93.31 90 GLU A C 1
ATOM 758 O O . GLU A 1 90 ? 9.805 -13.736 -6.263 1.00 93.31 90 GLU A O 1
ATOM 763 N N . ALA A 1 91 ? 9.508 -13.426 -8.480 1.00 90.62 91 ALA A N 1
ATOM 764 C CA . ALA A 1 91 ? 9.126 -12.026 -8.369 1.00 90.62 91 ALA A CA 1
ATOM 765 C C . ALA A 1 91 ? 7.881 -11.872 -7.488 1.00 90.62 91 ALA A C 1
ATOM 767 O O . ALA A 1 91 ? 7.919 -11.125 -6.521 1.00 90.62 91 ALA A O 1
ATOM 768 N N . PHE A 1 92 ? 6.821 -12.637 -7.753 1.00 92.12 92 PHE A N 1
ATOM 769 C CA . PHE A 1 92 ? 5.555 -12.593 -7.023 1.00 92.12 92 PHE A CA 1
ATOM 770 C C . PHE A 1 92 ? 5.723 -12.907 -5.532 1.00 92.12 92 PHE A C 1
ATOM 772 O O . PHE A 1 92 ? 5.260 -12.142 -4.686 1.00 92.12 92 PHE A O 1
ATOM 779 N N . ASN A 1 93 ? 6.434 -13.985 -5.187 1.00 94.62 93 ASN A N 1
ATOM 780 C CA . ASN A 1 93 ? 6.685 -14.332 -3.786 1.00 94.62 93 ASN A CA 1
ATOM 781 C C . ASN A 1 93 ? 7.450 -13.227 -3.051 1.00 94.62 93 ASN A C 1
ATOM 783 O O . ASN A 1 93 ? 7.180 -12.967 -1.878 1.00 94.62 93 ASN A O 1
ATOM 787 N N . ARG A 1 94 ? 8.382 -12.554 -3.733 1.00 92.94 94 ARG A N 1
ATOM 788 C CA . ARG A 1 94 ? 9.129 -11.446 -3.143 1.00 92.94 94 ARG A CA 1
ATOM 789 C C . ARG A 1 94 ? 8.286 -10.173 -3.049 1.00 92.94 94 ARG A C 1
ATOM 791 O O . ARG A 1 94 ? 7.978 -9.741 -1.944 1.00 92.94 94 ARG A O 1
ATOM 798 N N . VAL A 1 95 ? 7.885 -9.613 -4.190 1.00 90.00 95 VAL A N 1
ATOM 799 C CA . VAL A 1 95 ? 7.308 -8.261 -4.287 1.00 90.00 95 VAL A CA 1
ATOM 800 C C . VAL A 1 95 ? 5.836 -8.202 -3.901 1.00 90.00 95 VAL A C 1
ATOM 802 O O . VAL A 1 95 ? 5.365 -7.157 -3.468 1.00 90.00 95 VAL A O 1
ATOM 805 N N . SER A 1 96 ? 5.092 -9.300 -4.057 1.00 93.00 96 SER A N 1
ATOM 806 C CA . SER A 1 96 ? 3.637 -9.318 -3.852 1.00 93.00 96 SER A CA 1
ATOM 807 C C . SER A 1 96 ? 3.210 -10.028 -2.569 1.00 93.00 96 SER A C 1
ATOM 809 O O . SER A 1 96 ? 2.059 -9.883 -2.161 1.00 93.00 96 SER A O 1
ATOM 811 N N . ILE A 1 97 ? 4.113 -10.777 -1.927 1.00 93.69 97 ILE A N 1
ATOM 812 C CA . ILE A 1 97 ? 3.843 -11.486 -0.668 1.00 93.69 97 ILE A CA 1
ATOM 813 C C . ILE A 1 97 ? 4.806 -11.032 0.429 1.00 93.69 97 ILE A C 1
ATOM 815 O O . ILE A 1 97 ? 4.366 -10.421 1.401 1.00 93.69 97 ILE A O 1
ATOM 819 N N . SER A 1 98 ? 6.103 -11.324 0.291 1.00 95.44 98 SER A N 1
ATOM 820 C CA . SER A 1 98 ? 7.089 -11.104 1.356 1.00 95.44 98 SER A CA 1
ATOM 821 C C . SER A 1 98 ? 7.245 -9.629 1.715 1.00 95.44 98 SER A C 1
ATOM 823 O O . SER A 1 98 ? 7.139 -9.284 2.891 1.00 95.44 98 SER A O 1
ATOM 825 N N . ASP A 1 99 ? 7.486 -8.769 0.723 1.00 92.19 99 ASP A N 1
ATOM 826 C CA . ASP A 1 99 ? 7.708 -7.339 0.954 1.00 92.19 99 ASP A CA 1
ATOM 827 C C . ASP A 1 99 ? 6.443 -6.670 1.542 1.00 92.19 99 ASP A C 1
ATOM 829 O O . ASP A 1 99 ? 6.550 -6.077 2.616 1.00 92.19 99 ASP A O 1
ATOM 833 N N . PRO A 1 100 ? 5.220 -6.854 0.988 1.00 94.62 100 PRO A N 1
ATOM 834 C CA . PRO A 1 100 ? 3.998 -6.336 1.602 1.00 94.62 100 PRO A CA 1
ATOM 835 C C . PRO A 1 100 ? 3.766 -6.842 3.026 1.00 94.62 100 PRO A C 1
ATOM 837 O O . PRO A 1 100 ? 3.394 -6.061 3.895 1.00 94.62 100 PRO A O 1
ATOM 840 N N . LEU A 1 101 ? 3.996 -8.129 3.308 1.00 96.06 101 LEU A N 1
ATOM 841 C CA . LEU A 1 101 ? 3.860 -8.649 4.672 1.00 96.06 101 LEU A CA 1
ATOM 842 C C . LEU A 1 101 ? 4.814 -7.942 5.636 1.00 96.06 101 LEU A C 1
ATOM 844 O O . LEU A 1 101 ? 4.391 -7.518 6.712 1.00 96.06 101 LEU A O 1
ATOM 848 N N . GLN A 1 102 ? 6.082 -7.811 5.247 1.00 95.75 102 GLN A N 1
ATOM 849 C CA . GLN A 1 102 ? 7.112 -7.195 6.072 1.00 95.75 102 GLN A CA 1
ATOM 850 C C . GLN A 1 102 ? 6.824 -5.704 6.298 1.00 95.75 102 GLN A C 1
ATOM 852 O O . GLN A 1 102 ? 6.806 -5.236 7.437 1.00 95.75 102 GLN A O 1
ATOM 857 N N . GLU A 1 103 ? 6.560 -4.954 5.233 1.00 94.25 103 GLU A 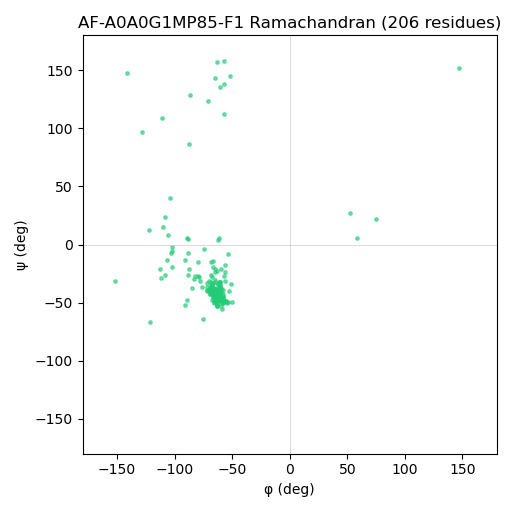N 1
ATOM 858 C CA . GLU A 1 103 ? 6.325 -3.513 5.311 1.00 94.25 103 GLU A CA 1
ATOM 859 C C . GLU A 1 103 ? 5.042 -3.182 6.080 1.00 94.25 103 GLU A C 1
ATOM 861 O O . GLU A 1 103 ? 5.042 -2.322 6.965 1.00 94.25 103 GLU A O 1
ATOM 866 N N . GLU A 1 104 ? 3.945 -3.893 5.824 1.00 95.44 104 GLU A N 1
ATOM 867 C CA . GLU A 1 104 ? 2.697 -3.668 6.556 1.00 95.44 104 GLU A CA 1
ATOM 868 C C . GLU A 1 104 ? 2.825 -4.049 8.038 1.00 95.44 104 GLU A C 1
ATOM 870 O O . GLU A 1 104 ? 2.239 -3.383 8.899 1.00 95.44 104 GLU A O 1
ATOM 875 N N . PHE A 1 105 ? 3.630 -5.064 8.362 1.00 95.81 105 PHE A N 1
ATOM 876 C CA . PHE A 1 105 ? 3.943 -5.416 9.746 1.00 95.81 105 PHE A CA 1
ATOM 877 C C . PHE A 1 105 ? 4.702 -4.294 10.468 1.00 95.81 105 PHE A C 1
ATOM 879 O O . PHE A 1 105 ? 4.366 -3.959 11.601 1.00 95.81 105 PHE A O 1
ATOM 886 N N . TYR A 1 106 ? 5.688 -3.658 9.835 1.00 94.88 106 TYR A N 1
ATOM 887 C CA . TYR A 1 106 ? 6.435 -2.579 10.493 1.00 94.88 106 TYR A CA 1
ATOM 888 C C . TYR A 1 106 ? 5.661 -1.262 10.567 1.00 94.88 106 TYR A C 1
ATOM 890 O O . TYR A 1 106 ? 5.758 -0.549 11.567 1.00 94.88 106 TYR A O 1
ATOM 898 N N . PHE A 1 107 ? 4.883 -0.931 9.536 1.00 94.38 107 PHE A N 1
ATOM 899 C CA . PHE A 1 107 ? 4.325 0.416 9.397 1.00 94.38 107 PHE A CA 1
ATOM 900 C C . PHE A 1 107 ? 2.820 0.506 9.657 1.00 94.38 107 PHE A C 1
ATOM 902 O O . PHE A 1 107 ? 2.341 1.574 10.038 1.00 94.38 107 PHE A O 1
ATOM 909 N N . ARG A 1 108 ? 2.050 -0.576 9.466 1.00 94.81 108 ARG A N 1
ATOM 910 C CA . ARG A 1 108 ? 0.578 -0.550 9.579 1.00 94.81 108 ARG A CA 1
ATOM 911 C C . ARG A 1 108 ? 0.055 -1.339 10.770 1.00 94.81 108 ARG A C 1
ATOM 913 O O . ARG A 1 108 ? -0.959 -0.934 11.336 1.00 94.81 108 ARG A O 1
ATOM 920 N N . TRP A 1 109 ? 0.742 -2.384 11.230 1.00 94.19 109 TRP A N 1
ATOM 921 C CA . TRP A 1 109 ? 0.358 -3.065 12.474 1.00 94.19 109 TRP A CA 1
ATOM 922 C C . TRP A 1 109 ? 0.382 -2.157 13.710 1.00 94.19 109 TRP A C 1
ATOM 924 O O . TRP A 1 109 ? -0.583 -2.216 14.474 1.00 94.19 109 TRP A O 1
ATOM 934 N N . PRO A 1 110 ? 1.384 -1.278 13.923 1.00 94.69 110 PRO A N 1
ATOM 935 C CA . PRO A 1 110 ? 1.338 -0.349 15.051 1.00 94.69 110 PRO A CA 1
ATOM 936 C C . PRO A 1 110 ? 0.107 0.563 14.989 1.00 94.69 110 PRO A C 1
ATOM 938 O O . PRO A 1 110 ? -0.557 0.785 15.999 1.00 94.69 110 PRO A O 1
ATOM 941 N N . ILE A 1 111 ? -0.258 1.024 13.787 1.00 93.19 111 ILE A N 1
ATOM 942 C CA . ILE A 1 111 ? -1.447 1.857 13.567 1.00 93.19 111 ILE A CA 1
ATOM 943 C C . ILE A 1 111 ? -2.731 1.077 13.820 1.00 93.19 111 ILE A C 1
ATOM 945 O O . ILE A 1 111 ? -3.656 1.605 14.431 1.00 93.19 111 ILE A O 1
ATOM 949 N N . TRP A 1 112 ? -2.790 -0.184 13.398 1.00 93.31 112 TRP A N 1
ATOM 950 C CA . TRP A 1 112 ? -3.906 -1.071 13.699 1.00 93.31 112 TRP A CA 1
ATOM 951 C C . TRP A 1 112 ? -4.099 -1.249 15.209 1.00 93.31 112 TRP A C 1
ATOM 953 O O . TRP A 1 112 ? -5.216 -1.080 15.699 1.00 93.31 112 TRP A O 1
ATOM 963 N N . ILE A 1 113 ? -3.022 -1.526 15.953 1.00 92.94 113 ILE A N 1
ATOM 964 C CA . ILE A 1 113 ? -3.065 -1.663 17.416 1.00 92.94 113 ILE A CA 1
ATOM 965 C C . ILE A 1 113 ? -3.592 -0.371 18.044 1.00 92.94 113 ILE A C 1
ATOM 967 O O . ILE A 1 113 ? -4.538 -0.417 18.831 1.00 92.94 113 ILE A O 1
ATOM 971 N N . ILE A 1 114 ? -3.038 0.780 17.652 1.00 90.12 114 ILE A N 1
ATOM 972 C CA . ILE A 1 114 ? -3.480 2.098 18.122 1.00 90.12 114 ILE A CA 1
ATOM 973 C C . ILE A 1 114 ? -4.969 2.309 17.816 1.00 90.12 114 ILE A C 1
ATOM 975 O O . ILE A 1 114 ? -5.736 2.623 18.723 1.00 90.12 114 ILE A O 1
ATOM 979 N N . ALA A 1 115 ? -5.407 2.065 16.580 1.00 87.19 115 ALA A N 1
ATOM 980 C CA . ALA A 1 115 ? -6.796 2.240 16.163 1.00 87.19 115 ALA A CA 1
ATOM 981 C C . ALA A 1 115 ? -7.760 1.334 16.950 1.00 87.19 115 ALA A C 1
ATOM 983 O O . ALA A 1 115 ? -8.830 1.779 17.366 1.00 87.19 115 ALA A O 1
ATOM 984 N N . VAL A 1 116 ? -7.384 0.077 17.207 1.00 88.25 116 VAL A N 1
ATOM 985 C CA . VAL A 1 116 ? -8.190 -0.865 18.001 1.00 88.25 116 VAL A CA 1
ATOM 986 C C . VAL A 1 116 ? -8.243 -0.452 19.473 1.00 88.25 116 VAL A C 1
ATOM 988 O O . VAL A 1 116 ? -9.315 -0.511 20.079 1.00 88.25 116 VAL A O 1
ATOM 991 N N . LEU A 1 117 ? -7.119 -0.029 20.058 1.00 87.06 117 LEU A N 1
ATOM 992 C CA . LEU A 1 117 ? -7.061 0.428 21.449 1.00 87.06 117 LEU A CA 1
ATOM 993 C C . LEU A 1 117 ? -7.866 1.712 21.644 1.00 87.06 117 LEU A C 1
ATOM 995 O O . LEU A 1 117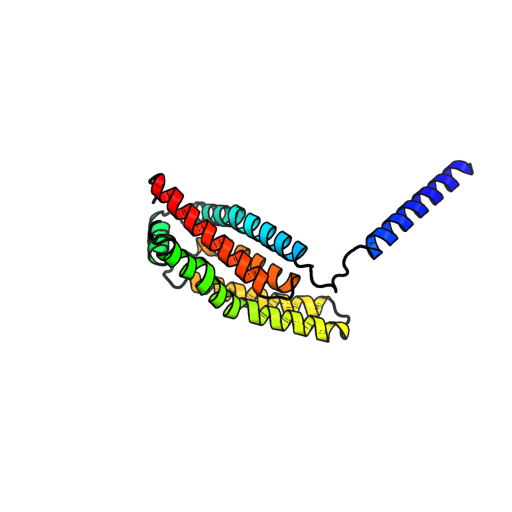 ? -8.703 1.767 22.544 1.00 87.06 117 LEU A O 1
ATOM 999 N N . ILE A 1 118 ? -7.687 2.702 20.767 1.00 82.81 118 ILE A N 1
ATOM 1000 C CA . ILE A 1 118 ? -8.464 3.945 20.775 1.00 82.81 118 ILE A CA 1
ATOM 1001 C C . ILE A 1 118 ? -9.942 3.644 20.577 1.00 82.81 118 ILE A C 1
ATOM 1003 O O . ILE A 1 118 ? -10.755 4.217 21.282 1.00 82.81 118 ILE A O 1
ATOM 1007 N N . TYR A 1 119 ? -10.322 2.718 19.697 1.00 77.44 119 TYR A N 1
ATOM 1008 C CA . TYR A 1 119 ? -11.730 2.353 19.545 1.00 77.44 119 TYR A CA 1
ATOM 1009 C C . TYR A 1 119 ? -12.302 1.691 20.814 1.00 77.44 119 TYR A C 1
ATOM 1011 O O . TYR A 1 119 ? -13.413 2.000 21.251 1.00 77.44 119 TYR A O 1
ATOM 1019 N N . LYS A 1 120 ? -11.540 0.797 21.458 1.00 77.75 120 LYS A N 1
ATOM 1020 C CA . LYS A 1 120 ? -11.967 0.122 22.697 1.00 77.75 120 LYS A CA 1
ATOM 1021 C C . LYS A 1 120 ? -12.066 1.078 23.889 1.00 77.75 120 LYS A C 1
ATOM 1023 O O . LYS A 1 120 ? -13.009 0.957 24.668 1.00 77.75 120 LYS A O 1
ATOM 1028 N N . VAL A 1 121 ? -11.117 2.001 24.031 1.00 72.06 121 VAL A N 1
ATOM 1029 C CA . VAL A 1 121 ? -11.043 2.971 25.140 1.00 72.06 121 VAL A CA 1
ATOM 1030 C C . VAL A 1 121 ? -11.905 4.204 24.868 1.00 72.06 121 VAL A C 1
ATOM 1032 O O . VAL A 1 121 ? -12.563 4.707 25.769 1.00 72.06 121 VAL A O 1
ATOM 1035 N N . GLY A 1 122 ? -11.955 4.658 23.621 1.00 61.56 122 GLY A N 1
ATOM 1036 C CA . GLY A 1 122 ? -12.682 5.833 23.143 1.00 61.56 122 GLY A CA 1
ATOM 1037 C C . GLY A 1 122 ? -14.197 5.720 23.262 1.00 61.56 122 GLY A C 1
ATOM 1038 O O . GLY A 1 122 ? -14.859 6.736 23.424 1.00 61.56 122 GLY A O 1
ATOM 1039 N N . ARG A 1 123 ? -14.751 4.501 23.353 1.00 58.41 123 ARG A N 1
ATOM 1040 C CA . ARG A 1 123 ? -16.136 4.298 23.826 1.00 58.41 123 ARG A CA 1
ATOM 1041 C C . ARG A 1 123 ? -16.404 4.886 25.221 1.00 58.41 123 ARG A C 1
ATOM 1043 O O . ARG A 1 123 ? -17.560 5.061 25.578 1.00 58.41 123 ARG A O 1
ATOM 1050 N N . LYS A 1 124 ? -15.360 5.184 26.005 1.00 56.69 124 LYS A N 1
ATOM 1051 C CA . LYS A 1 124 ? -15.443 5.844 27.319 1.00 56.69 124 LYS A CA 1
ATOM 1052 C C . LYS A 1 124 ? -15.060 7.330 27.289 1.00 56.69 124 LYS A C 1
ATOM 1054 O O . LYS A 1 124 ? -15.179 7.989 28.314 1.00 56.69 124 LYS A O 1
ATOM 1059 N N . ILE A 1 125 ? -14.561 7.848 26.165 1.00 53.47 125 ILE A N 1
ATOM 1060 C CA . ILE A 1 125 ? -14.026 9.210 26.041 1.00 53.47 125 ILE A CA 1
ATOM 1061 C C . ILE A 1 125 ? -14.709 9.867 24.833 1.00 53.47 125 ILE A C 1
ATOM 1063 O O . ILE A 1 125 ? -14.275 9.677 23.698 1.00 53.47 125 ILE A O 1
ATOM 1067 N N . GLU A 1 126 ? -15.763 10.650 25.081 1.00 56.62 126 GLU A N 1
ATOM 1068 C CA . GLU A 1 126 ? -16.632 11.312 24.079 1.00 56.62 126 GLU A CA 1
ATOM 1069 C C . GLU A 1 126 ? -15.928 12.344 23.166 1.00 56.62 126 GLU A C 1
ATOM 1071 O O . GLU A 1 126 ? -16.556 12.989 22.329 1.00 56.62 126 GLU A O 1
ATOM 1076 N N . TYR A 1 127 ? -14.609 12.515 23.272 1.00 58.50 127 TYR A N 1
ATOM 1077 C CA . TYR A 1 127 ? -13.862 13.498 22.491 1.00 58.50 127 TYR A CA 1
ATOM 1078 C C . TYR A 1 127 ? -13.418 12.936 21.130 1.00 58.50 127 TYR A C 1
ATOM 1080 O O . TYR A 1 127 ? -12.283 12.476 20.969 1.00 58.50 127 TYR A O 1
ATOM 1088 N N . CYS A 1 128 ? -14.292 13.036 20.123 1.00 63.31 128 CYS A N 1
ATOM 1089 C CA . CYS A 1 128 ? -14.034 12.615 18.735 1.00 63.31 128 CYS A CA 1
ATOM 1090 C C . CYS A 1 128 ? -12.723 13.176 18.142 1.00 63.31 128 CYS A C 1
ATOM 1092 O O . CYS A 1 128 ? -12.038 12.492 17.383 1.00 63.31 128 CYS A O 1
ATOM 1094 N N . ASN A 1 129 ? -12.330 14.396 18.527 1.00 75.38 129 ASN A N 1
ATOM 1095 C CA . ASN A 1 129 ? -11.130 15.048 17.994 1.00 75.38 129 ASN A CA 1
ATOM 1096 C C . ASN A 1 129 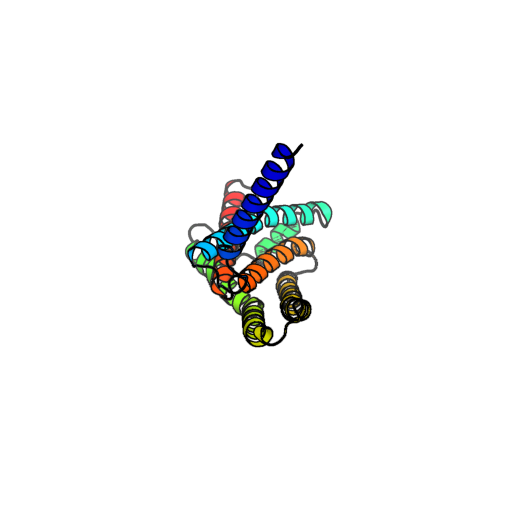? -9.833 14.404 18.507 1.00 75.38 129 ASN A C 1
ATOM 1098 O O . ASN A 1 129 ? -8.892 14.222 17.739 1.00 75.38 129 ASN A O 1
ATOM 1102 N N . LEU A 1 130 ? -9.779 14.004 19.781 1.00 77.75 130 LEU A N 1
ATOM 1103 C CA . LEU A 1 130 ? -8.573 13.405 20.359 1.00 77.75 130 LEU A CA 1
ATOM 1104 C C . LEU A 1 130 ? -8.293 12.023 19.752 1.00 77.75 130 LEU A C 1
ATOM 1106 O O . LEU A 1 130 ? -7.150 11.706 19.435 1.00 77.75 130 LEU A O 1
ATOM 1110 N N . GLN A 1 131 ? -9.341 11.227 19.519 1.00 77.75 131 GLN A N 1
ATOM 1111 C CA . GLN A 1 131 ? -9.226 9.917 18.867 1.00 77.75 131 GLN A CA 1
ATOM 1112 C C . GLN A 1 131 ? -8.665 10.036 17.444 1.00 77.75 131 GLN A C 1
ATOM 1114 O O . GLN A 1 131 ? -7.817 9.236 17.037 1.00 77.75 131 GLN A O 1
ATOM 1119 N N . PHE A 1 132 ? -9.105 11.062 16.706 1.00 83.19 132 PHE A N 1
ATOM 1120 C CA . PHE A 1 132 ? -8.584 11.366 15.379 1.00 83.19 132 PHE A CA 1
ATOM 1121 C C . PHE A 1 132 ? -7.081 11.660 15.431 1.00 83.19 132 PHE A C 1
ATOM 1123 O O . PHE A 1 132 ? -6.316 10.994 14.735 1.00 83.19 132 PHE A O 1
ATOM 1130 N N . PHE A 1 133 ? -6.639 12.584 16.292 1.00 86.19 133 PHE A N 1
ATOM 1131 C CA . PHE A 1 133 ? -5.221 12.950 16.395 1.00 86.19 133 PHE A CA 1
ATOM 1132 C C . PHE A 1 133 ? -4.337 11.783 16.839 1.00 86.19 133 PHE A C 1
ATOM 1134 O O . PHE A 1 133 ? -3.301 11.535 16.223 1.00 86.19 133 PHE A O 1
ATOM 1141 N N . LEU A 1 134 ? -4.765 11.030 17.854 1.00 87.25 134 LEU A N 1
ATOM 1142 C CA . LEU A 1 134 ? -4.009 9.889 18.375 1.00 87.25 134 LEU A CA 1
ATOM 1143 C C . LEU A 1 134 ? -3.874 8.744 17.359 1.00 87.25 134 LEU A C 1
ATOM 1145 O O . LEU A 1 134 ? -2.929 7.969 17.454 1.00 87.25 134 LEU A O 1
ATOM 1149 N N . THR A 1 135 ? -4.777 8.646 16.378 1.00 87.81 135 THR A N 1
ATOM 1150 C CA . THR A 1 135 ? -4.679 7.652 15.296 1.00 87.81 135 THR A CA 1
ATOM 1151 C C . THR A 1 135 ? -3.877 8.191 14.110 1.00 87.81 135 THR A C 1
ATOM 1153 O O . THR A 1 135 ? -2.979 7.519 13.601 1.00 87.81 135 THR A O 1
ATOM 1156 N N . TRP A 1 136 ? -4.187 9.410 13.659 1.00 92.25 136 TRP A N 1
ATOM 1157 C CA . TRP A 1 136 ? -3.670 9.940 12.398 1.00 92.25 136 TRP A CA 1
ATOM 1158 C C . TRP A 1 136 ? -2.276 10.554 12.495 1.00 92.25 136 TRP A C 1
ATOM 1160 O O . TRP A 1 136 ? -1.528 10.462 11.524 1.00 92.25 136 TRP A O 1
ATOM 1170 N N . ILE A 1 137 ? -1.879 11.123 13.639 1.00 93.12 137 ILE A N 1
ATOM 1171 C CA . ILE A 1 137 ? -0.511 11.643 13.794 1.00 93.12 137 ILE A CA 1
ATOM 1172 C C . ILE A 1 137 ? 0.513 10.497 13.685 1.00 93.12 137 ILE A C 1
ATOM 1174 O O . ILE A 1 137 ? 1.385 10.585 12.817 1.00 93.12 137 ILE A O 1
ATOM 1178 N N . PRO A 1 138 ? 0.403 9.385 14.447 1.00 93.69 138 PRO A N 1
ATOM 1179 C CA . PRO A 1 138 ? 1.312 8.250 14.277 1.00 93.69 138 PRO A CA 1
ATOM 1180 C C . PRO A 1 138 ? 1.253 7.648 12.871 1.00 93.69 138 PRO A C 1
ATOM 1182 O O . PRO A 1 138 ? 2.290 7.287 12.319 1.00 93.69 138 PRO A O 1
ATOM 1185 N N . ALA A 1 139 ? 0.061 7.584 12.266 1.00 94.62 139 ALA A N 1
ATOM 1186 C CA . ALA A 1 139 ? -0.132 7.096 10.901 1.00 94.62 139 ALA A CA 1
ATOM 1187 C C . ALA A 1 139 ? 0.665 7.905 9.871 1.00 94.62 139 ALA A C 1
ATOM 1189 O O . ALA A 1 139 ? 1.344 7.324 9.025 1.00 94.62 139 ALA A O 1
ATOM 1190 N N . ILE A 1 140 ? 0.613 9.236 9.953 1.00 96.31 140 ILE A N 1
ATOM 1191 C CA . ILE A 1 140 ? 1.356 10.130 9.058 1.00 96.31 140 ILE A CA 1
ATOM 1192 C C . ILE A 1 140 ? 2.864 10.005 9.301 1.00 96.31 140 ILE A C 1
ATOM 1194 O O . ILE A 1 140 ? 3.629 9.942 8.336 1.00 96.31 140 ILE A O 1
ATOM 1198 N N . VAL A 1 141 ? 3.296 9.916 10.564 1.00 95.88 141 VAL A N 1
ATOM 1199 C CA . VAL A 1 141 ? 4.716 9.761 10.921 1.00 95.88 141 VAL A CA 1
ATOM 1200 C C . VAL A 1 141 ? 5.275 8.445 10.378 1.00 95.88 141 VAL A C 1
ATOM 1202 O O . VAL A 1 141 ? 6.260 8.465 9.642 1.00 95.88 141 VAL A O 1
ATOM 1205 N N . LEU A 1 142 ? 4.629 7.308 10.660 1.00 96.00 142 LEU A N 1
ATOM 1206 C CA . LEU A 1 142 ? 5.083 6.004 10.162 1.00 96.00 142 LEU A CA 1
ATOM 1207 C C . LEU A 1 142 ? 5.038 5.925 8.635 1.00 96.00 142 LEU A C 1
ATOM 1209 O O . LEU A 1 142 ? 5.958 5.376 8.034 1.00 96.00 142 LEU A O 1
ATOM 1213 N N . ASN A 1 143 ? 4.026 6.522 7.998 1.00 95.81 143 ASN A N 1
ATOM 1214 C CA . ASN A 1 143 ? 3.977 6.598 6.542 1.00 95.81 143 ASN A CA 1
ATOM 1215 C C . ASN A 1 143 ? 5.147 7.413 5.975 1.00 95.81 143 ASN A C 1
ATOM 1217 O O . ASN A 1 143 ? 5.772 6.998 5.009 1.00 95.81 143 ASN A O 1
ATOM 1221 N N . THR A 1 144 ? 5.488 8.540 6.601 1.00 93.75 144 THR A N 1
ATOM 1222 C CA . THR A 1 144 ? 6.639 9.362 6.195 1.00 93.75 144 THR A CA 1
ATOM 1223 C C . THR A 1 144 ? 7.955 8.596 6.327 1.00 93.75 144 THR A C 1
ATOM 1225 O O . THR A 1 144 ? 8.800 8.676 5.434 1.00 93.75 144 THR A O 1
ATOM 1228 N N . ILE A 1 145 ? 8.125 7.823 7.405 1.00 92.94 145 ILE A N 1
ATOM 1229 C CA . ILE A 1 145 ? 9.310 6.976 7.609 1.00 92.94 145 ILE A CA 1
ATOM 1230 C C . ILE A 1 145 ? 9.386 5.892 6.527 1.00 92.94 145 ILE A C 1
ATOM 1232 O O . ILE A 1 145 ? 10.446 5.715 5.929 1.00 92.94 145 ILE A O 1
ATOM 1236 N N . TRP A 1 146 ? 8.269 5.223 6.228 1.00 92.31 146 TRP A N 1
ATOM 1237 C CA . TRP A 1 146 ? 8.187 4.232 5.154 1.00 92.31 146 TRP A CA 1
ATOM 1238 C C . TRP A 1 146 ? 8.552 4.828 3.790 1.00 92.31 146 TRP A C 1
ATOM 1240 O O . TRP A 1 146 ? 9.376 4.269 3.076 1.00 92.31 146 TRP A O 1
ATOM 1250 N N . VAL A 1 147 ? 8.029 6.005 3.430 1.00 89.56 147 VAL A N 1
ATOM 1251 C CA . VAL A 1 147 ? 8.435 6.661 2.173 1.00 89.56 147 VAL A CA 1
ATOM 1252 C C . VAL A 1 147 ? 9.924 7.008 2.197 1.00 89.56 147 VAL A C 1
ATOM 1254 O O . VAL A 1 147 ? 10.625 6.806 1.212 1.00 89.56 147 VAL A O 1
ATOM 1257 N N . SER A 1 148 ? 10.438 7.488 3.329 1.00 86.81 148 SER A N 1
ATOM 1258 C CA . SER A 1 148 ? 11.849 7.867 3.455 1.00 86.81 148 SER A CA 1
ATOM 1259 C C . SER A 1 148 ? 12.799 6.676 3.301 1.00 86.81 148 SER A C 1
ATOM 1261 O O . SER A 1 148 ? 13.890 6.850 2.760 1.00 86.81 148 SER A O 1
ATOM 1263 N N . SER A 1 149 ? 12.393 5.459 3.690 1.00 84.56 149 SER A N 1
ATOM 1264 C CA . SER A 1 149 ? 13.196 4.248 3.451 1.00 84.56 149 SER A CA 1
ATOM 1265 C C . SER A 1 149 ? 13.289 3.860 1.973 1.00 84.56 149 SER A C 1
ATOM 1267 O O . SER A 1 149 ? 14.151 3.066 1.615 1.00 84.56 149 SER A O 1
ATOM 1269 N N . HIS A 1 150 ? 12.434 4.424 1.116 1.00 79.25 150 HIS A N 1
ATOM 1270 C CA . HIS A 1 150 ? 12.517 4.285 -0.341 1.00 79.25 150 HIS A CA 1
ATOM 1271 C C . HIS A 1 150 ? 13.408 5.359 -0.987 1.00 79.25 150 HIS A C 1
ATOM 1273 O O . HIS A 1 150 ? 13.690 5.287 -2.180 1.00 79.25 150 HIS A O 1
ATOM 1279 N N . LEU A 1 151 ? 13.864 6.353 -0.213 1.00 76.12 151 LEU A N 1
ATOM 1280 C CA . LEU A 1 151 ? 14.701 7.464 -0.684 1.00 76.12 151 LEU A CA 1
ATOM 1281 C C . LEU A 1 151 ? 16.189 7.311 -0.317 1.00 76.12 151 LEU A C 1
ATOM 1283 O O . LEU A 1 151 ? 17.017 8.114 -0.739 1.00 76.12 151 LEU A O 1
ATOM 1287 N N . THR A 1 152 ? 16.559 6.297 0.468 1.00 57.25 152 THR A N 1
ATOM 1288 C CA . THR A 1 152 ? 17.922 6.100 0.999 1.00 57.25 152 THR A CA 1
ATOM 1289 C C . THR A 1 152 ? 18.948 5.592 -0.024 1.00 57.25 152 THR A C 1
ATOM 1291 O O . THR A 1 152 ? 20.131 5.526 0.301 1.00 57.25 152 THR A O 1
ATOM 1294 N N . SER A 1 153 ? 18.552 5.285 -1.263 1.00 53.41 153 SER A N 1
ATOM 1295 C CA . SER A 1 153 ? 19.443 4.796 -2.332 1.00 53.41 153 SER A CA 1
ATOM 1296 C C . SER A 1 153 ? 20.107 5.895 -3.180 1.00 53.41 153 SER A C 1
ATOM 1298 O O . SER A 1 153 ? 20.840 5.586 -4.117 1.00 53.41 153 SER A O 1
ATOM 1300 N N . GLY A 1 154 ? 19.917 7.173 -2.847 1.00 50.41 154 GLY A N 1
ATOM 1301 C CA . GLY A 1 154 ? 20.579 8.296 -3.513 1.00 50.41 154 GLY A CA 1
ATOM 1302 C C . GLY A 1 154 ? 19.680 9.524 -3.553 1.00 50.41 154 GLY A C 1
ATOM 1303 O O . GLY A 1 154 ? 18.460 9.410 -3.582 1.00 50.41 154 GLY A O 1
ATOM 1304 N N . LYS A 1 155 ? 20.280 10.718 -3.576 1.00 54.44 155 LYS A N 1
ATOM 1305 C CA . LYS A 1 155 ? 19.588 12.024 -3.570 1.00 54.44 155 LYS A CA 1
ATOM 1306 C C . LYS A 1 155 ? 18.663 12.270 -4.784 1.00 54.44 155 LYS A C 1
ATOM 1308 O O . LYS A 1 155 ? 18.134 13.365 -4.918 1.00 54.44 155 LYS A O 1
ATOM 1313 N N . SER A 1 156 ? 18.468 11.286 -5.656 1.00 55.66 156 SER A N 1
ATOM 1314 C CA . SER A 1 156 ? 17.929 11.459 -7.005 1.00 55.66 156 SER A CA 1
ATOM 1315 C C . SER A 1 156 ? 16.484 10.979 -7.184 1.00 55.66 156 SER A C 1
ATOM 1317 O O . SER A 1 156 ? 16.010 10.924 -8.308 1.00 55.66 156 SER A O 1
ATOM 1319 N N . TYR A 1 157 ? 15.768 10.607 -6.113 1.00 66.12 157 TYR A N 1
ATOM 1320 C CA . TYR A 1 157 ? 14.395 10.078 -6.233 1.00 66.12 157 TYR A CA 1
ATOM 1321 C C . TYR A 1 157 ? 13.338 10.856 -5.456 1.00 66.12 157 TYR A C 1
ATOM 1323 O O . TYR A 1 157 ? 12.217 10.382 -5.326 1.00 66.12 157 TYR A O 1
ATOM 1331 N N . TYR A 1 158 ? 13.630 12.055 -4.945 1.00 72.12 158 TYR A N 1
ATOM 1332 C CA . TYR A 1 158 ? 12.647 12.818 -4.158 1.00 72.12 158 TYR A CA 1
ATOM 1333 C C . TYR A 1 158 ? 11.323 13.064 -4.905 1.00 72.12 158 TYR A C 1
ATOM 1335 O O . TYR A 1 158 ? 10.279 13.203 -4.270 1.00 72.12 158 TYR A O 1
ATOM 1343 N N . PHE A 1 159 ? 11.335 13.035 -6.241 1.00 73.75 159 PHE A N 1
ATOM 1344 C CA . PHE A 1 159 ? 10.140 13.163 -7.070 1.00 73.75 159 PHE A CA 1
ATOM 1345 C C . PHE A 1 159 ? 9.114 12.028 -6.883 1.00 73.75 159 PHE A C 1
ATOM 1347 O O . PHE A 1 159 ? 7.931 12.245 -7.142 1.00 73.75 159 PHE A O 1
ATOM 1354 N N . ILE A 1 160 ? 9.518 10.843 -6.402 1.00 77.06 160 ILE A N 1
ATOM 1355 C CA . ILE A 1 160 ? 8.588 9.730 -6.123 1.00 77.06 160 ILE A CA 1
ATOM 1356 C C . ILE A 1 160 ? 7.858 9.907 -4.790 1.00 77.06 160 ILE A C 1
ATOM 1358 O O . ILE A 1 160 ? 6.856 9.230 -4.545 1.00 77.06 160 ILE A O 1
ATOM 1362 N N . PHE A 1 161 ? 8.345 10.808 -3.926 1.00 84.00 161 PHE A N 1
ATOM 1363 C CA . PHE A 1 161 ? 7.834 10.982 -2.569 1.00 84.00 161 PHE A CA 1
ATOM 1364 C C . PHE A 1 161 ? 6.320 11.221 -2.538 1.00 84.00 161 PHE A C 1
ATOM 1366 O O . PHE A 1 161 ? 5.651 10.497 -1.802 1.00 84.00 161 PHE A O 1
ATOM 1373 N N . PRO A 1 162 ? 5.731 12.149 -3.326 1.00 84.06 162 PRO A N 1
ATOM 1374 C CA . PRO A 1 162 ? 4.290 12.384 -3.267 1.00 84.06 162 PRO A CA 1
ATOM 1375 C C . PRO A 1 162 ? 3.488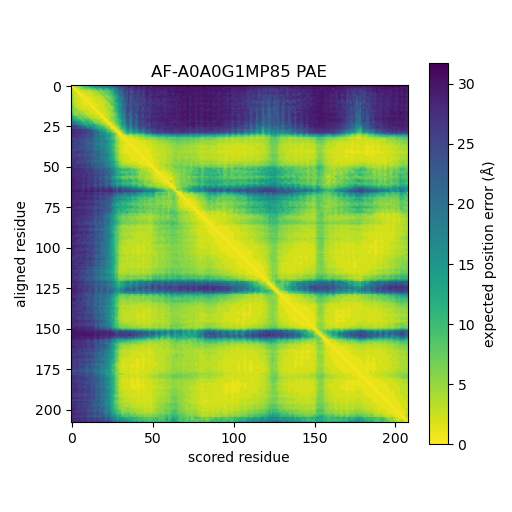 11.136 -3.649 1.00 84.06 162 PRO A C 1
ATOM 1377 O O . PRO A 1 162 ? 2.550 10.765 -2.945 1.00 84.06 162 PRO A O 1
ATOM 1380 N N . ALA A 1 163 ? 3.886 10.451 -4.726 1.00 85.50 163 ALA A N 1
ATOM 1381 C CA . ALA A 1 163 ? 3.205 9.251 -5.206 1.00 85.50 163 ALA A CA 1
ATOM 1382 C C . ALA A 1 163 ? 3.224 8.131 -4.157 1.00 85.50 163 ALA A C 1
ATOM 1384 O O . ALA A 1 163 ? 2.173 7.566 -3.837 1.00 85.50 163 ALA A O 1
ATOM 1385 N N . LEU A 1 164 ? 4.394 7.856 -3.571 1.00 87.44 164 LEU A N 1
ATOM 1386 C CA . LEU A 1 164 ? 4.519 6.869 -2.501 1.00 87.44 164 LEU A CA 1
ATOM 1387 C C . LEU A 1 164 ? 3.725 7.301 -1.270 1.00 87.44 164 LEU A C 1
ATOM 1389 O O . LEU A 1 164 ? 2.916 6.526 -0.775 1.00 87.44 164 LEU A O 1
ATOM 1393 N N . PHE A 1 165 ? 3.866 8.547 -0.817 1.00 91.56 165 PHE A N 1
ATOM 1394 C CA . PHE A 1 165 ? 3.194 9.040 0.383 1.00 91.56 165 PHE A CA 1
ATOM 1395 C C . PHE A 1 165 ? 1.677 8.860 0.323 1.00 91.56 165 PHE A C 1
ATOM 1397 O O . PHE A 1 165 ? 1.098 8.299 1.257 1.00 91.56 165 PHE A O 1
ATOM 1404 N N . PHE A 1 166 ? 1.032 9.265 -0.773 1.00 91.25 166 PHE A N 1
ATOM 1405 C CA . PHE A 1 166 ? -0.415 9.096 -0.918 1.00 91.25 166 PHE A CA 1
ATOM 1406 C C . PHE A 1 166 ? -0.823 7.624 -1.043 1.00 91.25 166 PHE A C 1
ATOM 1408 O O . PHE A 1 166 ? -1.809 7.224 -0.427 1.00 91.25 166 PHE A O 1
ATOM 1415 N N . THR A 1 167 ? -0.041 6.806 -1.750 1.00 92.19 167 THR A N 1
ATOM 1416 C CA . THR A 1 167 ? -0.259 5.349 -1.837 1.00 92.19 167 THR A CA 1
ATOM 1417 C C . THR A 1 167 ? -0.185 4.692 -0.455 1.00 92.19 167 THR A C 1
ATOM 1419 O O . THR A 1 167 ? -1.052 3.910 -0.069 1.00 92.19 167 THR A O 1
ATOM 1422 N N . GLY A 1 168 ? 0.814 5.053 0.344 1.00 94.00 168 GLY A N 1
ATOM 1423 C CA . GLY A 1 168 ? 0.966 4.532 1.692 1.00 94.00 168 GLY A CA 1
ATOM 1424 C C . GLY A 1 168 ? -0.124 5.023 2.651 1.00 94.00 168 GLY A C 1
ATOM 1425 O O . GLY A 1 168 ? -0.546 4.267 3.531 1.00 94.00 168 GLY A O 1
ATOM 1426 N N . LEU A 1 169 ? -0.634 6.250 2.471 1.00 94.56 169 LEU A N 1
ATOM 1427 C CA . LEU A 1 169 ? -1.772 6.763 3.240 1.00 94.56 169 LEU A CA 1
ATOM 1428 C C . LEU A 1 169 ? -3.071 6.016 2.931 1.00 94.56 169 LEU A C 1
ATOM 1430 O O . LEU A 1 169 ? -3.856 5.790 3.853 1.00 94.56 169 LEU A O 1
ATOM 1434 N N . THR A 1 170 ? -3.317 5.618 1.679 1.00 95.31 170 THR A N 1
ATOM 1435 C CA . THR A 1 170 ? -4.533 4.866 1.328 1.00 95.31 170 THR A CA 1
ATOM 1436 C C . THR A 1 170 ? -4.528 3.471 1.956 1.00 95.31 170 THR A C 1
ATOM 1438 O O . THR A 1 170 ? -5.566 3.022 2.449 1.00 95.31 170 THR A O 1
ATOM 1441 N N . TRP A 1 171 ? -3.366 2.818 2.050 1.00 95.56 171 TRP A N 1
ATOM 1442 C CA . TRP A 1 171 ? -3.213 1.570 2.808 1.00 95.56 171 TRP A CA 1
ATOM 1443 C C . TRP A 1 171 ? -3.412 1.771 4.309 1.00 95.56 171 TRP A C 1
ATOM 1445 O O . TRP A 1 171 ? -4.164 1.023 4.930 1.00 95.56 171 TRP A O 1
ATOM 1455 N N . THR A 1 172 ? -2.832 2.824 4.888 1.00 95.50 172 THR A N 1
ATOM 1456 C CA . THR A 1 172 ? -3.030 3.145 6.309 1.00 95.50 172 THR A CA 1
ATOM 1457 C C . THR A 1 172 ? -4.497 3.442 6.628 1.00 95.50 172 THR A C 1
ATOM 1459 O O . THR A 1 172 ? -5.038 2.943 7.617 1.00 95.50 172 THR A O 1
ATOM 1462 N N . TRP A 1 173 ? -5.178 4.194 5.760 1.00 95.25 173 TRP A N 1
ATOM 1463 C CA . TRP A 1 173 ? -6.617 4.423 5.852 1.00 95.25 173 TRP A CA 1
ATOM 1464 C C . TRP A 1 173 ? -7.397 3.108 5.816 1.00 95.25 173 TRP A C 1
ATOM 1466 O O . TRP A 1 173 ? -8.298 2.911 6.631 1.00 95.25 173 TRP A O 1
ATOM 1476 N N . LEU A 1 174 ? -7.041 2.195 4.908 1.00 95.50 174 LEU A N 1
ATOM 1477 C CA . LEU A 1 174 ? -7.695 0.896 4.776 1.00 95.50 174 LEU A CA 1
ATOM 1478 C C . LEU A 1 174 ? -7.541 0.060 6.055 1.00 95.50 174 LEU A C 1
ATOM 1480 O O . LEU A 1 174 ? -8.527 -0.514 6.525 1.00 95.50 174 LEU A O 1
ATOM 1484 N N . THR A 1 175 ? -6.356 0.053 6.666 1.00 95.25 175 THR A N 1
ATOM 1485 C CA . THR A 1 175 ? -6.095 -0.606 7.957 1.00 95.25 175 THR A CA 1
ATOM 1486 C C . THR A 1 175 ? -6.960 -0.031 9.075 1.00 95.25 175 THR A C 1
ATOM 1488 O O . THR A 1 175 ? -7.615 -0.779 9.804 1.00 95.25 175 THR A O 1
ATOM 1491 N N . ILE A 1 176 ? -7.028 1.300 9.188 1.00 92.12 176 ILE A N 1
ATOM 1492 C CA . ILE A 1 176 ? -7.852 1.979 10.202 1.00 92.12 176 ILE A CA 1
ATOM 1493 C C . ILE A 1 176 ? -9.338 1.682 9.968 1.00 92.12 176 ILE A C 1
ATOM 1495 O O . ILE A 1 176 ? -10.064 1.330 10.901 1.00 92.12 176 ILE A O 1
ATOM 1499 N N . LYS A 1 177 ? -9.797 1.786 8.716 1.00 91.12 177 LYS A N 1
ATOM 1500 C CA . LYS A 1 177 ? -11.207 1.624 8.341 1.00 91.12 177 LYS A CA 1
ATOM 1501 C C . LYS A 1 177 ? -11.702 0.195 8.542 1.00 91.12 177 LYS A C 1
ATOM 1503 O O . LYS A 1 177 ? -12.848 0.002 8.941 1.00 91.12 177 LYS A O 1
ATOM 1508 N N . THR A 1 178 ? -10.864 -0.794 8.242 1.00 91.88 178 THR A N 1
ATOM 1509 C CA . THR A 1 178 ? -11.224 -2.215 8.347 1.00 91.88 178 THR A CA 1
ATOM 1510 C C . THR A 1 178 ? -10.900 -2.820 9.704 1.00 91.88 178 THR A C 1
ATOM 1512 O O . THR A 1 178 ? -11.381 -3.914 9.986 1.00 91.88 178 THR A O 1
ATOM 1515 N N . ARG A 1 179 ? -10.108 -2.128 10.535 1.00 89.88 179 ARG A N 1
ATOM 1516 C CA . ARG A 1 179 ? -9.622 -2.605 11.841 1.00 89.88 179 ARG A CA 1
ATOM 1517 C C . ARG A 1 179 ? -8.957 -3.979 11.765 1.00 89.88 179 ARG A C 1
ATOM 1519 O O . ARG A 1 179 ? -8.947 -4.721 12.746 1.00 89.88 179 ARG A O 1
ATOM 1526 N N . GLN A 1 180 ? -8.394 -4.314 10.610 1.00 91.44 180 GLN A N 1
ATOM 1527 C CA . GLN A 1 180 ? -7.657 -5.543 10.368 1.00 91.44 180 GLN A CA 1
ATOM 1528 C C . GLN A 1 180 ? -6.451 -5.227 9.477 1.00 91.44 180 GLN A C 1
ATOM 1530 O O . GLN A 1 180 ? -6.544 -4.340 8.630 1.00 91.44 180 GLN A O 1
ATOM 1535 N N . PRO A 1 181 ? -5.326 -5.939 9.643 1.00 91.12 181 PRO A N 1
ATOM 1536 C CA . PRO A 1 181 ? -4.125 -5.673 8.856 1.00 91.12 181 PRO A CA 1
ATOM 1537 C C . PRO A 1 181 ? -4.149 -6.330 7.467 1.00 91.12 181 PRO A C 1
ATOM 1539 O O . PRO A 1 181 ? -3.531 -5.831 6.537 1.00 91.12 181 PRO A O 1
ATOM 1542 N N . TRP A 1 182 ? -4.863 -7.447 7.288 1.00 95.44 182 TRP A N 1
ATOM 1543 C CA . TRP A 1 182 ? -4.826 -8.189 6.021 1.00 95.44 182 TRP A CA 1
ATOM 1544 C C . TRP A 1 182 ? -5.339 -7.406 4.797 1.00 95.44 182 TRP A C 1
ATOM 1546 O O . TRP A 1 182 ? -4.782 -7.618 3.720 1.00 95.44 182 TRP A O 1
ATOM 1556 N N . PRO A 1 183 ? -6.338 -6.497 4.885 1.00 96.75 183 PRO A N 1
ATOM 1557 C CA . PRO A 1 183 ? -6.802 -5.770 3.708 1.00 96.75 183 PRO A CA 1
ATOM 1558 C C . PRO A 1 183 ? -5.730 -4.861 3.106 1.00 96.75 183 PRO A C 1
ATOM 1560 O O . PRO A 1 183 ? -5.636 -4.783 1.882 1.00 96.75 183 PRO A O 1
ATOM 1563 N N . SER A 1 184 ? -4.906 -4.204 3.931 1.00 95.81 184 SER A N 1
ATOM 1564 C CA . SER A 1 184 ? -3.798 -3.386 3.427 1.00 95.81 184 SER A CA 1
ATOM 1565 C C . SER A 1 184 ? -2.695 -4.247 2.821 1.00 95.81 184 SER A C 1
ATOM 1567 O O . SER A 1 184 ? -2.245 -3.932 1.726 1.00 95.81 184 SER A O 1
ATOM 1569 N N . ILE A 1 185 ? -2.366 -5.390 3.438 1.00 96.44 185 ILE A N 1
ATOM 1570 C CA . ILE A 1 185 ? -1.421 -6.382 2.889 1.00 96.44 185 ILE A CA 1
ATOM 1571 C C . ILE A 1 185 ? -1.850 -6.837 1.492 1.00 96.44 185 ILE A C 1
ATOM 1573 O O . ILE A 1 185 ? -1.052 -6.814 0.558 1.00 96.44 185 ILE A O 1
ATOM 1577 N N . VAL A 1 186 ? -3.122 -7.208 1.325 1.00 96.88 186 VAL A N 1
ATOM 1578 C CA . VAL A 1 186 ? -3.645 -7.644 0.023 1.00 96.88 186 VAL A CA 1
ATOM 1579 C C . VAL A 1 186 ? -3.633 -6.495 -0.987 1.00 96.88 186 VAL A C 1
ATOM 1581 O O . VAL A 1 186 ? -3.193 -6.687 -2.117 1.00 96.88 186 VAL A O 1
ATOM 1584 N N . ALA A 1 187 ? -4.083 -5.296 -0.603 1.00 95.94 187 ALA A N 1
ATOM 1585 C CA . ALA A 1 187 ? -4.085 -4.138 -1.500 1.00 95.94 187 ALA A CA 1
ATOM 1586 C C . ALA A 1 187 ? -2.668 -3.745 -1.952 1.00 95.94 187 ALA A C 1
ATOM 1588 O O . ALA A 1 187 ? -2.465 -3.411 -3.120 1.00 95.94 187 ALA A O 1
ATOM 1589 N N . HIS A 1 188 ? -1.698 -3.814 -1.044 1.00 94.69 188 HIS A N 1
ATOM 1590 C CA . HIS A 1 188 ? -0.289 -3.564 -1.315 1.00 94.69 188 HIS A CA 1
ATOM 1591 C C . HIS A 1 188 ? 0.283 -4.636 -2.255 1.00 94.69 188 HIS A C 1
ATOM 1593 O O . HIS A 1 188 ? 0.807 -4.301 -3.317 1.00 94.69 188 HIS A O 1
ATOM 1599 N N . GLY A 1 189 ? 0.073 -5.923 -1.966 1.00 94.31 189 GLY A N 1
ATOM 1600 C CA . GLY A 1 189 ? 0.503 -7.010 -2.852 1.00 94.31 189 GLY A CA 1
ATOM 1601 C C . GLY A 1 189 ? -0.087 -6.920 -4.266 1.00 94.31 189 GLY A C 1
ATOM 1602 O O . GLY A 1 189 ? 0.621 -7.131 -5.254 1.00 94.31 189 GLY A O 1
ATOM 1603 N N . LEU A 1 190 ? -1.360 -6.533 -4.398 1.00 94.44 190 LEU A N 1
ATOM 1604 C CA . LEU A 1 190 ? -1.992 -6.290 -5.701 1.00 94.44 190 LEU A CA 1
ATOM 1605 C C . LEU A 1 190 ? -1.359 -5.106 -6.445 1.00 94.44 190 LEU A C 1
ATOM 1607 O O . LEU A 1 190 ? -1.124 -5.199 -7.653 1.00 94.44 190 LEU A O 1
ATOM 1611 N N . ALA A 1 191 ? -1.050 -4.013 -5.742 1.00 91.62 191 ALA A N 1
ATOM 1612 C CA . ALA A 1 191 ? -0.358 -2.869 -6.330 1.00 91.62 191 ALA A CA 1
ATOM 1613 C C . ALA A 1 191 ? 1.031 -3.271 -6.856 1.00 91.62 191 ALA A C 1
ATOM 1615 O O . ALA A 1 191 ? 1.331 -3.024 -8.024 1.00 91.62 191 ALA A O 1
ATOM 1616 N N . ASN A 1 192 ? 1.825 -3.994 -6.064 1.00 90.81 192 ASN A N 1
ATOM 1617 C CA . ASN A 1 192 ? 3.162 -4.442 -6.471 1.00 90.81 192 ASN A CA 1
ATOM 1618 C C . ASN A 1 192 ? 3.107 -5.427 -7.647 1.00 90.81 192 ASN A C 1
ATOM 1620 O O . ASN A 1 192 ? 3.895 -5.327 -8.588 1.00 90.81 192 ASN A O 1
ATOM 1624 N N . THR A 1 193 ? 2.112 -6.318 -7.659 1.00 90.88 193 THR A N 1
ATOM 1625 C CA . THR A 1 193 ? 1.855 -7.210 -8.803 1.00 90.88 193 THR A CA 1
ATOM 1626 C C . THR A 1 193 ? 1.556 -6.412 -10.070 1.00 90.88 193 THR A C 1
ATOM 1628 O O . THR A 1 193 ? 2.039 -6.739 -11.152 1.00 90.88 193 THR A O 1
ATOM 1631 N N . THR A 1 194 ? 0.782 -5.335 -9.940 1.00 90.88 194 THR A N 1
ATOM 1632 C CA . THR A 1 194 ? 0.437 -4.463 -11.067 1.00 90.88 194 THR A CA 1
ATOM 1633 C C . THR A 1 194 ? 1.671 -3.738 -11.596 1.00 90.88 194 THR A C 1
ATOM 1635 O O . THR A 1 194 ? 1.876 -3.704 -12.807 1.00 90.88 194 THR A O 1
ATOM 1638 N N . ILE A 1 195 ? 2.532 -3.235 -10.707 1.00 86.25 195 ILE A N 1
ATOM 1639 C CA . ILE A 1 195 ? 3.814 -2.618 -11.078 1.00 86.25 195 ILE A CA 1
ATOM 1640 C C . ILE A 1 195 ? 4.693 -3.622 -11.834 1.0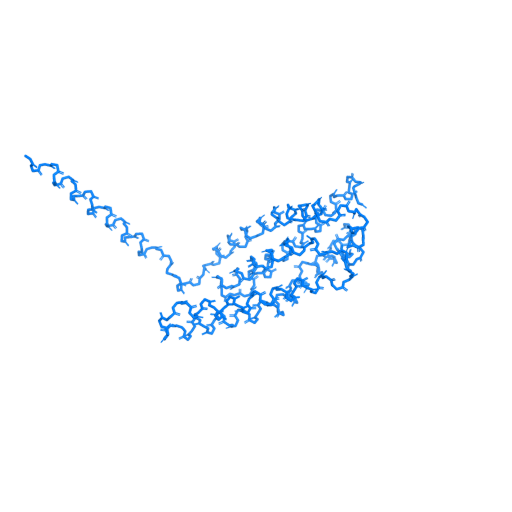0 86.25 195 ILE A C 1
ATOM 1642 O O . ILE A 1 195 ? 5.227 -3.278 -12.887 1.00 86.25 195 ILE A O 1
ATOM 1646 N N . TYR A 1 196 ? 4.794 -4.869 -11.358 1.00 88.44 196 TYR A N 1
ATOM 1647 C CA . TYR A 1 196 ? 5.527 -5.924 -12.065 1.00 88.44 196 TYR A CA 1
ATOM 1648 C C . TYR A 1 196 ? 4.973 -6.144 -13.481 1.00 88.44 196 TYR A C 1
ATOM 1650 O O . TYR A 1 196 ? 5.735 -6.114 -14.446 1.00 88.44 196 TYR A O 1
ATOM 1658 N N . ILE A 1 197 ? 3.653 -6.316 -13.630 1.00 88.19 197 ILE A N 1
ATOM 1659 C CA . ILE A 1 197 ? 3.014 -6.533 -14.941 1.00 88.19 197 ILE A CA 1
ATOM 1660 C C . ILE A 1 197 ? 3.270 -5.344 -15.877 1.00 88.19 197 ILE A C 1
ATOM 1662 O O . ILE A 1 197 ? 3.656 -5.547 -17.028 1.00 88.19 197 ILE A O 1
ATOM 1666 N N . LEU A 1 198 ? 3.108 -4.112 -15.387 1.00 85.06 198 LEU A N 1
ATOM 1667 C CA . LEU A 1 198 ? 3.376 -2.901 -16.164 1.00 85.06 198 LEU A CA 1
ATOM 1668 C C . LEU A 1 198 ? 4.841 -2.827 -16.606 1.00 85.06 198 LEU A C 1
ATOM 1670 O O . LEU A 1 198 ? 5.102 -2.529 -17.769 1.00 85.06 198 LEU A O 1
ATOM 1674 N N . ALA A 1 199 ? 5.792 -3.168 -15.734 1.00 82.12 199 ALA A N 1
ATOM 1675 C CA . ALA A 1 199 ? 7.205 -3.217 -16.097 1.00 82.12 199 ALA A CA 1
ATOM 1676 C C . ALA A 1 199 ? 7.473 -4.233 -17.222 1.00 82.12 199 ALA A C 1
ATOM 1678 O O . ALA A 1 199 ? 8.219 -3.936 -18.151 1.00 82.12 199 ALA A O 1
ATOM 1679 N N . GLN A 1 200 ? 6.834 -5.408 -17.201 1.00 85.44 200 GLN A N 1
ATOM 1680 C CA . GLN A 1 200 ? 6.978 -6.375 -18.298 1.00 85.44 200 GLN A CA 1
ATOM 1681 C C . GLN A 1 200 ? 6.378 -5.857 -19.610 1.00 85.44 200 GLN A C 1
ATOM 1683 O O . GLN A 1 200 ? 6.983 -6.036 -20.665 1.00 85.44 200 GLN A O 1
ATOM 1688 N N . LEU A 1 201 ? 5.226 -5.183 -19.560 1.00 83.88 201 LEU A N 1
ATOM 1689 C CA . LEU A 1 201 ? 4.624 -4.578 -20.751 1.00 83.88 201 LEU A CA 1
ATOM 1690 C C . LEU A 1 201 ? 5.531 -3.505 -21.356 1.00 83.88 201 LEU A C 1
ATOM 1692 O O . LEU A 1 201 ? 5.745 -3.517 -22.566 1.00 83.88 201 LEU A O 1
ATOM 1696 N N . LEU A 1 202 ? 6.107 -2.632 -20.523 1.00 78.56 202 LEU A N 1
ATOM 1697 C CA . LEU A 1 202 ? 7.039 -1.593 -20.968 1.00 78.56 202 LEU A CA 1
ATOM 1698 C C . LEU A 1 202 ? 8.293 -2.185 -21.637 1.00 78.56 202 LEU A C 1
ATOM 1700 O O . LEU A 1 202 ? 8.766 -1.626 -22.626 1.00 78.56 202 LEU A O 1
ATOM 1704 N N . LYS A 1 203 ? 8.779 -3.341 -21.161 1.00 77.44 203 LYS A N 1
ATOM 1705 C CA . LYS A 1 203 ? 9.874 -4.079 -21.812 1.00 77.44 203 LYS A CA 1
ATOM 1706 C C . LYS A 1 203 ? 9.496 -4.635 -23.174 1.00 77.44 203 LYS A C 1
ATOM 1708 O O . LYS A 1 203 ? 10.263 -4.522 -24.124 1.00 77.44 203 LYS A O 1
ATOM 1713 N N . ILE A 1 204 ? 8.309 -5.234 -23.282 1.00 83.00 204 ILE A N 1
ATOM 1714 C CA . ILE A 1 204 ? 7.824 -5.821 -24.540 1.00 83.00 204 ILE A CA 1
ATOM 1715 C C . ILE A 1 204 ? 7.712 -4.750 -25.635 1.00 83.00 204 ILE A C 1
ATOM 1717 O O . ILE A 1 204 ? 8.015 -5.031 -26.791 1.00 83.00 204 ILE A O 1
ATOM 1721 N N . ILE A 1 205 ? 7.326 -3.523 -25.275 1.00 82.81 205 ILE A N 1
ATOM 1722 C CA . ILE A 1 205 ? 7.223 -2.395 -26.216 1.00 82.81 205 ILE A CA 1
ATOM 1723 C C . ILE A 1 205 ? 8.526 -1.589 -26.369 1.00 82.81 205 ILE A C 1
ATOM 1725 O O . ILE A 1 205 ? 8.526 -0.571 -27.057 1.00 82.81 205 ILE A O 1
ATOM 1729 N N . GLY A 1 206 ? 9.629 -2.032 -25.755 1.00 73.44 206 GLY A N 1
ATOM 1730 C CA . GLY A 1 206 ? 10.968 -1.461 -25.942 1.00 73.44 206 GLY A CA 1
ATOM 1731 C C . GLY A 1 206 ? 11.223 -0.117 -25.251 1.00 73.44 206 GLY A C 1
ATOM 1732 O O . GLY A 1 206 ? 12.114 0.615 -25.676 1.00 73.44 206 GLY A O 1
ATOM 1733 N N . LEU A 1 207 ? 10.451 0.235 -24.216 1.00 63.69 207 LEU A N 1
ATOM 1734 C CA . LEU A 1 207 ? 10.638 1.487 -23.466 1.00 63.69 207 LEU A CA 1
ATOM 1735 C C . LEU A 1 207 ? 11.634 1.368 -22.301 1.00 63.69 207 LEU A C 1
ATOM 1737 O O . LEU A 1 207 ? 12.157 2.390 -21.853 1.00 63.69 207 LEU A O 1
ATOM 1741 N N . ILE A 1 208 ? 11.889 0.148 -21.818 1.00 62.88 208 ILE A N 1
ATOM 1742 C CA . ILE A 1 208 ? 12.883 -0.205 -20.786 1.00 62.88 208 ILE A CA 1
ATOM 1743 C C . ILE A 1 208 ? 13.485 -1.579 -21.076 1.00 62.88 208 ILE A C 1
ATOM 1745 O O . ILE A 1 208 ? 14.655 -1.789 -20.697 1.00 62.88 208 ILE A O 1
#

Radius of gyration: 22.7 Å; Cα contacts (8 Å, |Δi|>4): 170; chains: 1; bounding box: 76×45×54 Å

Solvent-accessible surface area (backbone atoms only — not comparable to full-atom values): 11183 Å² total; per-residue (Å²): 132,63,68,65,57,55,53,51,51,52,52,52,50,52,52,51,54,53,48,51,57,48,59,75,66,44,80,54,95,81,62,68,61,52,73,70,51,46,53,52,51,31,50,51,51,32,50,47,42,63,56,51,28,57,50,38,33,50,51,21,37,70,76,70,68,69,54,71,66,48,58,56,53,51,47,63,76,49,39,59,48,68,54,56,77,94,44,44,70,62,29,42,51,42,53,30,42,48,47,24,50,53,52,38,54,72,51,38,41,61,43,33,53,45,41,53,50,45,57,68,54,40,80,77,45,91,52,69,66,59,56,49,49,69,39,48,52,60,43,53,52,37,38,51,50,57,43,47,70,74,43,74,89,46,96,74,48,71,43,43,46,66,21,46,42,55,46,46,46,53,36,47,47,44,18,56,68,49,70,41,64,64,56,26,32,53,27,45,12,52,43,40,47,49,52,28,52,50,47,51,53,38,42,78,74,68,77,106

Sequence (208 aa):
MTSAAVSLVSKILHANIRRSRHIENEPTMDQEPSTKEKWRLIFKIWVINTLCGPLLFIFGFLFLDGNFKHLQEYAKTHYHYFLPLNRFFEAFNRVSISDPLQEEFYFRWPIWIIAVLIYKVGRKIEYCNLQFFLTWIPAIVLNTIWVSSHLTSGKSYYFIFPALFFTGLTWTWLTIKTRQPWPSIVAHGLANTTIYILAQLLKIIGLI